Protein AF-0000000084730727 (afdb_homodimer)

Sequence (264 aa):
MTSPPNKSIYRSKFPIARIKKIMQADEEVGKVAQITPVIVSKALELFMESIVNATIQQARAKQAKKVTVLHMKSAIESTDQFDFLVDIINKHISTKNLEKDTGHGTEKIQEEKSSTSNTINHTDASLQKKRYMTSPPNKSIYRSKFPIARIKKIMQADEEVGKVAQITPVIVSKALELFMESIVNATIQQARAKQAKKVTVLHMKSAIESTDQFDFLVDIINKHISTKNLEKDTGHGTEKIQEEKSSTSNTINHTDASLQKKRY

Radius of gyration: 39.94 Å; Cα contacts (8 Å, |Δi|>4): 193; chains: 2; bounding box: 75×194×49 Å

Secondary structure (DSSP, 8-state):
------------SS-HHHHHHHHHHSTT--EE-TTHHHHHHHHHHHHHHHHHHHHHHHHHHTT-SEE-HHHHHHHHHH-GGGGGGHHHHHHHHHHHHHHHHT------------------------------/------------SS-HHHHHHHHHHSTT--EE-TTHHHHHHHHHHHHHHHHHHHHHHHHHHTT-SEE-HHHHHHHHHH-GGGGGGHHHHHHHHHHHHHHHHS------------------------------

Structure (mmCIF, N/CA/C/O backbone):
data_AF-0000000084730727-model_v1
#
loop_
_entity.id
_entity.type
_entity.pdbx_description
1 polymer 'Transcription factor CBF/NF-Y/archaeal histone domain-containing protein'
#
loop_
_atom_site.group_PDB
_atom_site.id
_atom_site.type_symbol
_atom_site.label_atom_id
_atom_site.label_alt_id
_atom_site.label_comp_id
_atom_site.label_asym_id
_atom_site.label_entity_id
_atom_site.label_seq_id
_atom_site.pdbx_PDB_ins_code
_atom_site.Cartn_x
_atom_site.Cartn_y
_atom_site.Cartn_z
_atom_site.occupancy
_atom_site.B_iso_or_equiv
_atom_site.auth_seq_id
_atom_site.auth_comp_id
_atom_site.auth_asym_id
_atom_site.auth_atom_id
_atom_site.pdbx_PDB_model_num
ATOM 1 N N . MET A 1 1 ? -28.547 26.438 -14.172 1 34.94 1 MET A N 1
ATOM 2 C CA . MET A 1 1 ? -27.766 26.125 -12.977 1 34.94 1 MET A CA 1
ATOM 3 C C . MET A 1 1 ? -26.75 25.031 -13.258 1 34.94 1 MET A C 1
ATOM 5 O O . MET A 1 1 ? -27.094 23.859 -13.406 1 34.94 1 MET A O 1
ATOM 9 N N . THR A 1 2 ? -25.781 25.281 -14.039 1 37.59 2 THR A N 1
ATOM 10 C CA . THR A 1 2 ? -24.766 24.359 -14.539 1 37.59 2 THR A CA 1
ATOM 11 C C . THR A 1 2 ? -23.984 23.734 -13.383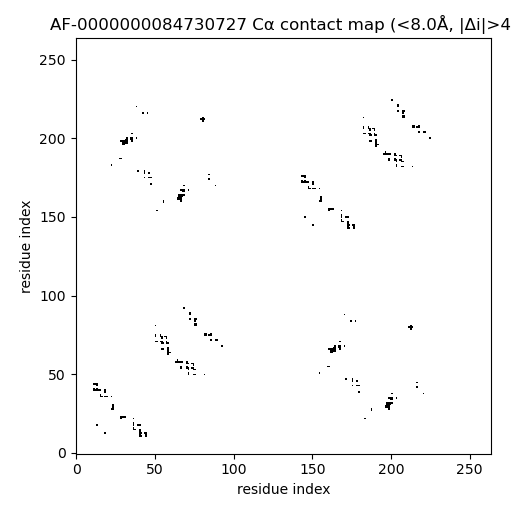 1 37.59 2 THR A C 1
ATOM 13 O O . THR A 1 2 ? -23.531 24.453 -12.484 1 37.59 2 THR A O 1
ATOM 16 N N . SER A 1 3 ? -24.406 22.547 -12.938 1 42.81 3 SER A N 1
ATOM 17 C CA . SER A 1 3 ? -23.797 21.781 -11.852 1 42.81 3 SER A CA 1
ATOM 18 C C . SER A 1 3 ? -22.281 21.812 -11.922 1 42.81 3 SER A C 1
ATOM 20 O O . SER A 1 3 ? -21.703 21.75 -13.008 1 42.81 3 SER A O 1
ATOM 22 N N . PRO A 1 4 ? -21.625 22.578 -11.062 1 40.16 4 PRO A N 1
ATOM 23 C CA . PRO A 1 4 ? -20.172 22.625 -11.078 1 40.16 4 PRO A CA 1
ATOM 24 C C . PRO A 1 4 ? -19.531 21.297 -11.477 1 40.16 4 PRO A C 1
ATOM 26 O O . PRO A 1 4 ? -20.125 20.234 -11.25 1 40.16 4 PRO A O 1
ATOM 29 N N . PRO A 1 5 ? -18.797 21.266 -12.523 1 39.28 5 PRO A N 1
ATOM 30 C CA . PRO A 1 5 ? -18.156 20.016 -12.93 1 39.28 5 PRO A CA 1
ATOM 31 C C . PRO A 1 5 ? -17.656 19.188 -11.734 1 39.28 5 PRO A C 1
ATOM 33 O O . PRO A 1 5 ? -17.234 19.766 -10.719 1 39.28 5 PRO A O 1
ATOM 36 N N . ASN A 1 6 ? -18.344 18.188 -11.289 1 37.88 6 ASN A N 1
ATOM 37 C CA . ASN A 1 6 ? -17.969 17.219 -10.266 1 37.88 6 ASN A CA 1
ATOM 38 C C . ASN A 1 6 ? -16.453 16.969 -10.273 1 37.88 6 ASN A C 1
ATOM 40 O O . ASN A 1 6 ? -15.891 16.609 -11.305 1 37.88 6 ASN A O 1
ATOM 44 N N . LYS A 1 7 ? -15.617 17.812 -9.75 1 38.47 7 LYS A N 1
ATOM 45 C CA . LYS A 1 7 ? -14.195 17.562 -9.562 1 38.47 7 LYS A CA 1
ATOM 46 C C . LYS A 1 7 ? -13.891 16.078 -9.617 1 38.47 7 LYS A C 1
ATOM 48 O O . LYS A 1 7 ? -14.586 15.266 -9 1 38.47 7 LYS A O 1
ATOM 53 N N . SER A 1 8 ? -13.562 15.508 -10.727 1 39.22 8 SER A N 1
ATOM 54 C CA . SER A 1 8 ? -13.195 14.117 -10.992 1 39.22 8 SER A CA 1
ATOM 55 C C . SER A 1 8 ? -12.547 13.477 -9.773 1 39.22 8 SER A C 1
ATOM 57 O O . SER A 1 8 ? -11.391 13.781 -9.453 1 39.22 8 SER A O 1
ATOM 59 N N . ILE A 1 9 ? -13.242 13.516 -8.672 1 42.53 9 ILE A N 1
ATOM 60 C CA . ILE A 1 9 ? -12.812 12.844 -7.453 1 42.53 9 ILE A CA 1
ATOM 61 C C . ILE A 1 9 ? -12.07 11.555 -7.809 1 42.53 9 ILE A C 1
ATOM 63 O O . ILE A 1 9 ? -12.633 10.656 -8.445 1 42.53 9 ILE A O 1
ATOM 67 N N . TYR A 1 10 ? -10.883 11.633 -8.273 1 46.72 10 TYR A N 1
ATOM 68 C CA . TYR A 1 10 ? -10.047 10.43 -8.297 1 46.72 10 TYR A CA 1
ATOM 69 C C . TYR A 1 10 ? -10.523 9.414 -7.266 1 46.72 10 TYR A C 1
ATOM 71 O O . TYR A 1 10 ? -10.477 9.68 -6.062 1 46.72 10 TYR A O 1
ATOM 79 N N . ARG A 1 11 ? -11.586 8.727 -7.605 1 63.34 11 ARG A N 1
ATOM 80 C CA . ARG A 1 11 ? -12.125 7.711 -6.707 1 63.34 11 ARG A CA 1
ATOM 81 C C . ARG A 1 11 ? -11.023 6.766 -6.23 1 63.34 11 ARG A C 1
ATOM 83 O O . ARG A 1 11 ? -10.477 5.992 -7.02 1 63.34 11 ARG A O 1
ATOM 90 N N . SER A 1 12 ? -10.492 7.082 -5.176 1 74.88 12 SER A N 1
ATOM 91 C CA . SER A 1 12 ? -9.516 6.199 -4.543 1 74.88 12 SER A CA 1
ATOM 92 C C . SER A 1 12 ? -10.031 4.77 -4.457 1 74.88 12 SER A C 1
ATOM 94 O O . SER A 1 12 ? -11.219 4.547 -4.203 1 74.88 12 SER A O 1
ATOM 96 N N . LYS A 1 13 ? -9.211 3.908 -4.852 1 87.12 13 LYS A N 1
ATOM 97 C CA . LYS A 1 13 ? -9.539 2.486 -4.766 1 87.12 13 LYS A CA 1
ATOM 98 C C . LYS A 1 13 ? -9.68 2.041 -3.312 1 87.12 13 LYS A C 1
ATOM 100 O O . LYS A 1 13 ? -10.266 0.997 -3.031 1 87.12 13 LYS A O 1
ATOM 105 N N . PHE A 1 14 ? -9.125 2.936 -2.434 1 94.06 14 PHE A N 1
ATOM 106 C CA . PHE A 1 14 ? -9.195 2.592 -1.018 1 94.06 14 PHE A CA 1
ATOM 107 C C . PHE A 1 14 ? -10 3.633 -0.249 1 94.06 14 PHE A C 1
ATOM 109 O O . PHE A 1 14 ? -9.742 4.832 -0.354 1 94.06 14 PHE A O 1
ATOM 116 N N . PRO A 1 15 ? -10.992 3.174 0.534 1 94.06 15 PRO A N 1
ATOM 117 C CA . PRO A 1 15 ? -11.875 4.109 1.242 1 94.06 15 PRO A CA 1
ATOM 118 C C . PRO A 1 15 ? -11.125 4.953 2.273 1 94.06 15 PRO A C 1
ATOM 120 O O . PRO A 1 15 ? -10.461 4.406 3.156 1 94.06 15 PRO A O 1
ATOM 123 N N . ILE A 1 16 ? -11.422 6.125 2.252 1 95.69 16 ILE A N 1
ATOM 124 C CA . ILE A 1 16 ? -10.703 7.094 3.074 1 95.69 16 ILE A CA 1
ATOM 125 C C . ILE A 1 16 ? -11.125 6.941 4.535 1 95.69 16 ILE A C 1
ATOM 127 O O . ILE A 1 16 ? -10.289 7.004 5.438 1 95.69 16 ILE A O 1
ATOM 131 N N . ALA A 1 17 ? -12.406 6.715 4.688 1 95.75 17 ALA A N 1
ATOM 132 C CA . ALA A 1 17 ? -12.938 6.578 6.043 1 95.75 17 ALA A CA 1
ATOM 133 C C . ALA A 1 17 ? -12.289 5.406 6.77 1 95.75 17 ALA A C 1
ATOM 135 O O . ALA A 1 17 ? -11.992 5.496 7.965 1 95.75 17 ALA A O 1
ATOM 136 N N . ARG A 1 18 ? -12.039 4.332 6.078 1 95.25 18 ARG A N 1
ATOM 137 C CA . ARG A 1 18 ? -11.406 3.154 6.656 1 95.25 18 ARG A CA 1
ATOM 138 C C . ARG A 1 18 ? -9.938 3.414 6.957 1 95.25 18 ARG A C 1
ATOM 140 O O . ARG A 1 18 ? -9.43 3.023 8.016 1 95.25 18 ARG A O 1
ATOM 147 N N . ILE A 1 19 ? -9.32 4.055 6.074 1 96.5 19 ILE A N 1
ATOM 148 C CA . ILE A 1 19 ? -7.918 4.398 6.258 1 96.5 19 ILE A CA 1
ATOM 149 C C . ILE A 1 19 ? -7.762 5.281 7.492 1 96.5 19 ILE A C 1
ATOM 151 O O . ILE A 1 19 ? -6.883 5.043 8.328 1 96.5 19 ILE A O 1
ATOM 155 N N . LYS A 1 20 ? -8.602 6.227 7.621 1 95.75 20 LYS A N 1
ATOM 156 C CA . LYS A 1 20 ? -8.578 7.113 8.781 1 95.75 20 LYS A CA 1
ATOM 157 C C . LYS A 1 20 ? -8.758 6.324 10.078 1 95.75 20 LYS A C 1
ATOM 159 O O . LYS A 1 20 ? -8.031 6.539 11.047 1 95.75 20 LYS A O 1
ATOM 164 N N . LYS A 1 21 ? -9.664 5.449 10.078 1 95.25 21 LYS A N 1
ATOM 165 C CA . LYS A 1 21 ? -9.922 4.621 11.25 1 95.25 21 LYS A CA 1
ATOM 166 C C . LYS A 1 21 ? -8.703 3.775 11.609 1 95.25 21 LYS A C 1
ATOM 168 O O . LYS A 1 21 ? -8.352 3.656 12.781 1 95.25 21 LYS A O 1
ATOM 173 N N . ILE A 1 22 ? -8.148 3.186 10.586 1 95.12 22 ILE A N 1
ATOM 174 C CA . ILE A 1 22 ? -6.977 2.348 10.789 1 95.12 22 ILE A CA 1
ATOM 175 C C . ILE A 1 22 ? -5.84 3.182 11.375 1 95.12 22 ILE A C 1
ATOM 177 O O . ILE A 1 22 ? -5.152 2.742 12.297 1 95.12 22 ILE A O 1
ATOM 181 N N . MET A 1 23 ? -5.656 4.445 10.898 1 96.06 23 MET A N 1
ATOM 182 C CA . MET A 1 23 ? -4.617 5.34 11.398 1 96.06 23 MET A CA 1
ATOM 183 C C . MET A 1 23 ? -4.891 5.734 12.844 1 96.06 23 MET A C 1
ATOM 185 O O . MET A 1 23 ? -3.988 5.711 13.68 1 96.06 23 MET A O 1
ATOM 189 N N . GLN A 1 24 ? -6.102 5.977 13.109 1 94.12 24 GLN A N 1
ATOM 190 C CA . GLN A 1 24 ? -6.48 6.461 14.43 1 94.12 24 GLN A CA 1
ATOM 191 C C . GLN A 1 24 ? -6.441 5.34 15.461 1 94.12 24 GLN A C 1
ATOM 193 O O . GLN A 1 24 ? -6.383 5.598 16.672 1 94.12 24 GLN A O 1
ATOM 198 N N . ALA A 1 25 ? -6.531 4.145 14.938 1 93.56 25 ALA A N 1
ATOM 199 C CA . ALA A 1 25 ? -6.445 2.99 15.836 1 93.56 25 ALA A CA 1
ATOM 200 C C . ALA A 1 25 ? -5.012 2.766 16.312 1 93.56 25 ALA A C 1
ATOM 202 O O . ALA A 1 25 ? -4.777 2.031 17.266 1 93.56 25 ALA A O 1
ATOM 203 N N . ASP A 1 26 ? -4.145 3.291 15.617 1 91.62 26 ASP A N 1
ATOM 204 C CA . ASP A 1 26 ? -2.74 3.193 16 1 91.62 26 ASP A CA 1
ATOM 205 C C . ASP A 1 26 ? -2.43 4.094 17.188 1 91.62 26 ASP A C 1
ATOM 207 O O . ASP A 1 26 ? -2.572 5.316 17.109 1 91.62 26 ASP A O 1
ATOM 211 N N . GLU A 1 27 ? -1.967 3.539 18.234 1 93 27 GLU A N 1
ATOM 212 C CA . GLU A 1 27 ? -1.763 4.25 19.5 1 93 27 GLU A CA 1
ATOM 213 C C . GLU A 1 27 ? -0.684 5.32 19.359 1 93 27 GLU A C 1
ATOM 215 O O . GLU A 1 27 ? -0.631 6.266 20.141 1 93 27 GLU A O 1
ATOM 220 N N . GLU A 1 28 ? 0.117 5.16 18.406 1 94.25 28 GLU A N 1
ATOM 221 C CA . GLU A 1 28 ? 1.218 6.102 18.234 1 94.25 28 GLU A CA 1
ATOM 222 C C . GLU A 1 28 ? 0.782 7.316 17.422 1 94.25 28 GLU A C 1
ATOM 224 O O . GLU A 1 28 ? 1.492 8.32 17.359 1 94.25 28 GLU A O 1
ATOM 229 N N . VAL A 1 29 ? -0.445 7.098 16.891 1 93.38 29 VAL A N 1
ATOM 230 C CA . VAL A 1 29 ? -0.946 8.195 16.078 1 93.38 29 VAL A CA 1
ATOM 231 C C . VAL A 1 29 ? -1.783 9.141 16.938 1 93.38 29 VAL A C 1
ATOM 233 O O . VAL A 1 29 ? -2.691 8.695 17.656 1 93.38 29 VAL A O 1
ATOM 236 N N . GLY A 1 30 ? -1.41 10.328 17.203 1 92.56 30 GLY A N 1
ATOM 237 C CA . GLY A 1 30 ? -2.248 11.336 17.844 1 92.56 30 GLY A CA 1
ATOM 238 C C . GLY A 1 30 ? -3.342 11.859 16.922 1 92.56 30 GLY A C 1
ATOM 239 O O . GLY A 1 30 ? -4.082 11.078 16.328 1 92.56 30 GLY A O 1
ATOM 240 N N . LYS A 1 31 ? -3.564 13.141 16.859 1 96.69 31 LYS A N 1
ATOM 241 C CA . LYS A 1 31 ? -4.504 13.766 15.938 1 96.69 31 LYS A CA 1
ATOM 242 C C . LYS A 1 31 ? -4.02 13.656 14.492 1 96.69 31 LYS A C 1
ATOM 244 O O . LYS A 1 31 ? -2.814 13.625 14.242 1 96.69 31 LYS A O 1
ATOM 249 N N . VAL A 1 32 ? -4.996 13.562 13.641 1 97.5 32 VAL A N 1
ATOM 250 C CA . VAL A 1 32 ? -4.668 13.43 12.219 1 97.5 32 VAL A CA 1
ATOM 251 C C . VAL A 1 32 ? -5.414 14.492 11.414 1 97.5 32 VAL A C 1
ATOM 253 O O . VAL A 1 32 ? -6.629 14.648 11.562 1 97.5 32 VAL A O 1
ATOM 256 N N . ALA A 1 33 ? -4.617 15.148 10.594 1 97 33 ALA A N 1
ATOM 257 C CA . ALA A 1 33 ? -5.234 16.125 9.695 1 97 33 ALA A CA 1
ATOM 258 C C . ALA A 1 33 ? -6.145 15.43 8.68 1 97 33 ALA A C 1
ATOM 260 O O . ALA A 1 33 ? -5.895 14.289 8.297 1 97 33 ALA A O 1
ATOM 261 N N . GLN A 1 34 ? -7.176 16.172 8.234 1 94 34 GLN A N 1
ATOM 262 C CA . GLN A 1 34 ? -8.25 15.633 7.406 1 94 34 GLN A CA 1
ATOM 263 C C . GLN A 1 34 ? -7.715 15.07 6.094 1 94 34 GLN A C 1
ATOM 265 O O . GLN A 1 34 ? -8.203 14.055 5.602 1 94 34 GLN A O 1
ATOM 270 N N . ILE A 1 35 ? -6.707 15.68 5.484 1 93.75 35 ILE A N 1
ATOM 271 C CA . ILE A 1 35 ? -6.23 15.344 4.148 1 93.75 35 ILE A CA 1
ATOM 272 C C . ILE A 1 35 ? -5.273 14.156 4.223 1 93.75 35 ILE A C 1
ATOM 274 O O . ILE A 1 35 ? -5.051 13.469 3.225 1 93.75 35 ILE A O 1
ATOM 278 N N . THR A 1 36 ? -4.719 13.953 5.328 1 96.69 36 THR A N 1
ATOM 279 C CA . THR A 1 36 ? -3.65 12.969 5.484 1 96.69 36 THR A CA 1
ATOM 280 C C . THR A 1 36 ? -4.129 11.578 5.07 1 96.69 36 THR A C 1
ATOM 282 O O . THR A 1 36 ? -3.486 10.914 4.258 1 96.69 36 THR A O 1
ATOM 285 N N . PRO A 1 37 ? -5.301 11.164 5.48 1 96.75 37 PRO A N 1
ATOM 286 C CA . PRO A 1 37 ? -5.773 9.852 5.023 1 96.75 37 PRO A CA 1
ATOM 287 C C . PRO A 1 37 ? -5.996 9.805 3.512 1 96.75 37 PRO A C 1
ATOM 289 O O . PRO A 1 37 ? -5.867 8.742 2.9 1 96.75 37 PRO A O 1
ATOM 292 N N . VAL A 1 38 ? -6.273 10.875 2.914 1 95.62 38 VAL A N 1
ATOM 293 C CA . VAL A 1 38 ? -6.465 10.945 1.47 1 95.62 38 VAL A CA 1
ATOM 294 C C . VAL A 1 38 ? -5.156 10.609 0.757 1 95.62 38 VAL A C 1
ATOM 296 O O . VAL A 1 38 ? -5.148 9.844 -0.206 1 95.62 38 VAL A O 1
ATOM 299 N N . ILE A 1 39 ? -4.113 11.102 1.29 1 96.56 39 ILE A N 1
ATOM 300 C CA . ILE A 1 39 ? -2.807 10.875 0.687 1 96.56 39 ILE A CA 1
ATOM 301 C C . ILE A 1 39 ? -2.391 9.422 0.892 1 96.56 39 ILE A C 1
ATOM 303 O O . ILE A 1 39 ? -1.822 8.797 -0.008 1 96.56 39 ILE A O 1
ATOM 307 N N . VAL A 1 40 ? -2.699 8.961 2.059 1 97.81 40 VAL A N 1
ATOM 308 C CA . VAL A 1 40 ? -2.393 7.562 2.328 1 97.81 40 VAL A CA 1
ATOM 309 C C . VAL A 1 40 ? -3.146 6.668 1.343 1 97.81 40 VAL A C 1
ATOM 311 O O . VAL A 1 40 ? -2.592 5.691 0.832 1 97.81 40 VAL A O 1
ATOM 314 N N . SER A 1 41 ? -4.363 6.977 1.096 1 97.12 41 SER A N 1
ATOM 315 C CA . SER A 1 41 ? -5.164 6.223 0.139 1 97.12 41 SER A CA 1
ATOM 316 C C . SER A 1 41 ? -4.512 6.203 -1.239 1 97.12 41 SER A C 1
ATOM 318 O O . SER A 1 41 ? -4.379 5.145 -1.856 1 97.12 41 SER A O 1
ATOM 320 N N . LYS A 1 42 ? -4.066 7.32 -1.683 1 96.44 42 LYS A N 1
ATOM 321 C CA . LYS A 1 42 ? -3.402 7.422 -2.979 1 96.44 42 LYS A CA 1
ATOM 322 C C . LYS A 1 42 ? -2.072 6.676 -2.977 1 96.44 42 LYS A C 1
ATOM 324 O O . LYS A 1 42 ? -1.714 6.031 -3.965 1 96.44 42 LYS A O 1
ATOM 329 N N . ALA A 1 43 ? -1.359 6.773 -1.9 1 98.19 43 ALA A N 1
ATOM 330 C CA . ALA A 1 43 ? -0.098 6.047 -1.76 1 98.19 43 ALA A CA 1
ATOM 331 C C . ALA A 1 43 ? -0.317 4.543 -1.861 1 98.19 43 ALA A C 1
ATOM 333 O O . ALA A 1 43 ? 0.448 3.84 -2.527 1 98.19 43 ALA A O 1
ATOM 334 N N . LEU A 1 44 ? -1.389 4.086 -1.212 1 97.88 44 LEU A N 1
ATOM 335 C CA . LEU A 1 44 ? -1.733 2.67 -1.268 1 97.88 44 LEU A CA 1
ATOM 336 C C . LEU A 1 44 ? -2.053 2.244 -2.697 1 97.88 44 LEU A C 1
ATOM 338 O O . LEU A 1 44 ? -1.653 1.16 -3.131 1 97.88 44 LEU A O 1
ATOM 342 N N . GLU A 1 45 ? -2.688 3.049 -3.4 1 96.75 45 GLU A N 1
ATOM 343 C CA . GLU A 1 45 ? -3.016 2.756 -4.793 1 96.75 45 GLU A CA 1
ATOM 344 C C . GLU A 1 45 ? -1.754 2.627 -5.641 1 96.75 45 GLU A C 1
ATOM 346 O O . GLU A 1 45 ? -1.606 1.666 -6.398 1 96.75 45 GLU A O 1
ATOM 351 N N . LEU A 1 46 ? -0.929 3.549 -5.5 1 97.25 46 LEU A N 1
ATOM 352 C CA . LEU A 1 46 ? 0.3 3.539 -6.285 1 97.25 46 LEU A CA 1
ATOM 353 C C . LEU A 1 46 ? 1.182 2.355 -5.902 1 97.25 46 LEU A C 1
ATOM 355 O O . LEU A 1 46 ? 1.796 1.729 -6.77 1 97.25 46 LEU A O 1
ATOM 359 N N . PHE A 1 47 ? 1.225 2.111 -4.602 1 98.25 47 PHE A N 1
ATOM 360 C CA . PHE A 1 47 ? 2 0.963 -4.148 1 98.25 47 PHE A CA 1
ATOM 361 C C . PHE A 1 47 ? 1.444 -0.33 -4.734 1 98.25 47 PHE A C 1
ATOM 363 O O . PHE A 1 47 ? 2.199 -1.165 -5.234 1 98.25 47 PHE A O 1
ATOM 370 N N . MET A 1 48 ? 0.171 -0.494 -4.66 1 97.88 48 MET A N 1
ATOM 371 C CA . MET A 1 48 ? -0.47 -1.683 -5.215 1 97.88 48 MET A CA 1
ATOM 372 C C . MET A 1 48 ? -0.174 -1.816 -6.703 1 97.88 48 MET A C 1
ATOM 374 O O . MET A 1 48 ? 0.169 -2.9 -7.176 1 97.88 48 MET A O 1
ATOM 378 N N . GLU A 1 49 ? -0.335 -0.754 -7.43 1 96.75 49 GLU A N 1
ATOM 379 C CA . GLU A 1 49 ? -0.01 -0.762 -8.852 1 96.75 49 GLU A CA 1
ATOM 380 C C . GLU A 1 49 ? 1.436 -1.194 -9.086 1 96.75 49 GLU A C 1
ATOM 382 O O . GLU A 1 49 ? 1.712 -1.996 -9.977 1 96.75 49 GLU A O 1
ATOM 387 N N . SER A 1 50 ? 2.322 -0.648 -8.273 1 97.94 50 SER A N 1
ATOM 388 C CA . SER A 1 50 ? 3.742 -0.938 -8.438 1 97.94 50 SER A CA 1
ATOM 389 C C . SER A 1 50 ? 4.031 -2.42 -8.227 1 97.94 50 SER A C 1
ATOM 391 O O . SER A 1 50 ? 4.703 -3.051 -9.039 1 97.94 50 SER A O 1
ATOM 393 N N . ILE A 1 51 ? 3.504 -2.975 -7.156 1 98.38 51 ILE A N 1
ATOM 394 C CA . ILE A 1 51 ? 3.812 -4.363 -6.84 1 98.38 51 ILE A CA 1
ATOM 395 C C . ILE A 1 51 ? 3.121 -5.289 -7.84 1 98.38 51 ILE A C 1
ATOM 397 O O . ILE A 1 51 ? 3.691 -6.297 -8.266 1 98.38 51 ILE A O 1
ATOM 401 N N . VAL A 1 52 ? 1.93 -4.988 -8.266 1 98.19 52 VAL A N 1
ATOM 402 C CA . VAL A 1 52 ? 1.201 -5.797 -9.234 1 98.19 52 VAL A CA 1
ATOM 403 C C . VAL A 1 52 ? 1.918 -5.758 -10.586 1 98.19 52 VAL A C 1
ATOM 405 O O . VAL A 1 52 ? 2.111 -6.797 -11.227 1 98.19 52 VAL A O 1
ATOM 408 N N . ASN A 1 53 ? 2.348 -4.57 -10.977 1 97.88 53 ASN A N 1
ATOM 409 C CA . ASN A 1 53 ? 3.049 -4.449 -12.25 1 97.88 53 ASN A CA 1
ATOM 410 C C . ASN A 1 53 ? 4.359 -5.227 -12.25 1 97.88 53 ASN A C 1
ATOM 412 O O . ASN A 1 53 ? 4.688 -5.906 -13.219 1 97.88 53 ASN A O 1
ATOM 416 N N . ALA A 1 54 ? 5.098 -5.098 -11.156 1 98.56 54 ALA A N 1
ATOM 417 C CA . ALA A 1 54 ? 6.336 -5.863 -11.039 1 98.56 54 ALA A CA 1
ATOM 418 C C . ALA A 1 54 ? 6.062 -7.363 -11.102 1 98.56 54 ALA A C 1
ATOM 420 O O . ALA A 1 54 ? 6.824 -8.117 -11.711 1 98.56 54 ALA A O 1
ATOM 421 N N . THR A 1 55 ? 4.973 -7.805 -10.5 1 98.69 55 THR A N 1
ATOM 422 C CA . THR A 1 55 ? 4.594 -9.211 -10.477 1 98.69 55 THR A CA 1
ATOM 423 C C . THR A 1 55 ? 4.207 -9.695 -11.875 1 98.69 55 THR A C 1
ATOM 425 O O . THR A 1 55 ? 4.625 -10.773 -12.297 1 98.69 55 THR A O 1
ATOM 428 N N . ILE A 1 56 ? 3.496 -8.836 -12.57 1 98.25 56 ILE A N 1
ATOM 429 C CA . ILE A 1 56 ? 3.057 -9.148 -13.93 1 98.25 56 ILE A CA 1
ATOM 430 C C . ILE A 1 56 ? 4.27 -9.289 -14.844 1 98.25 56 ILE A C 1
ATOM 432 O O . ILE A 1 56 ? 4.309 -10.172 -15.703 1 98.25 56 ILE A O 1
ATOM 436 N N . GLN A 1 57 ? 5.211 -8.414 -14.648 1 98.56 57 GLN A N 1
ATOM 437 C CA . GLN A 1 57 ? 6.426 -8.477 -15.453 1 98.56 57 GLN A CA 1
ATOM 438 C C . GLN A 1 57 ? 7.148 -9.805 -15.258 1 98.56 57 GLN A C 1
ATOM 440 O O . GLN A 1 57 ? 7.664 -10.383 -16.219 1 98.56 57 GLN A O 1
ATOM 445 N N . GLN A 1 58 ? 7.168 -10.305 -13.977 1 98.69 58 GLN A N 1
ATOM 446 C CA . GLN A 1 58 ? 7.781 -11.602 -13.695 1 98.69 58 GLN A CA 1
ATOM 447 C C . GLN A 1 58 ? 7.004 -12.734 -14.367 1 98.69 58 GLN A C 1
ATOM 449 O O . GLN A 1 58 ? 7.598 -13.664 -14.906 1 98.69 58 GLN A O 1
ATOM 454 N N . ALA A 1 59 ? 5.676 -12.656 -14.344 1 98.44 59 ALA A N 1
ATOM 455 C CA . ALA A 1 59 ? 4.832 -13.664 -14.992 1 98.44 59 ALA A CA 1
ATOM 456 C C . ALA A 1 59 ? 5.059 -13.68 -16.5 1 98.44 59 ALA A C 1
ATOM 458 O O . ALA A 1 59 ? 5.195 -14.742 -17.109 1 98.44 59 ALA A O 1
ATOM 459 N N . ARG A 1 60 ? 5.113 -12.5 -17.062 1 97.94 60 ARG A N 1
ATOM 460 C CA . ARG A 1 60 ? 5.332 -12.359 -18.5 1 97.94 60 ARG A CA 1
ATOM 461 C C . ARG A 1 60 ? 6.688 -12.922 -18.906 1 97.94 60 ARG A C 1
ATOM 463 O O . ARG A 1 60 ? 6.805 -13.602 -19.922 1 97.94 60 ARG A O 1
ATOM 470 N N . ALA A 1 61 ? 7.719 -12.602 -18.125 1 98.19 61 ALA A N 1
ATOM 471 C CA . ALA A 1 61 ? 9.07 -13.094 -18.406 1 98.19 61 ALA A CA 1
ATOM 472 C C . ALA A 1 61 ? 9.102 -14.617 -18.438 1 98.19 61 ALA A C 1
ATOM 474 O O . ALA A 1 61 ? 9.898 -15.211 -19.172 1 98.19 61 ALA A O 1
ATOM 475 N N . LYS A 1 62 ? 8.211 -15.242 -17.672 1 97.75 62 LYS A N 1
ATOM 476 C CA . LYS A 1 62 ? 8.141 -16.703 -17.594 1 97.75 62 LYS A CA 1
ATOM 477 C C . LYS A 1 62 ? 7.074 -17.25 -18.547 1 97.75 62 LYS A C 1
ATOM 479 O O . LYS A 1 62 ? 6.777 -18.453 -18.516 1 97.75 62 LYS A O 1
ATOM 484 N N . GLN A 1 63 ? 6.449 -16.344 -19.312 1 97.5 63 GLN A N 1
ATOM 485 C CA . GLN A 1 63 ? 5.383 -16.688 -20.234 1 97.5 63 GLN A CA 1
ATOM 486 C C . GLN A 1 63 ? 4.25 -17.422 -19.531 1 97.5 63 GLN A C 1
ATOM 488 O O . GLN A 1 63 ? 3.727 -18.406 -20.062 1 97.5 63 GLN A O 1
ATOM 493 N N . ALA A 1 64 ? 4.027 -17 -18.375 1 97.56 64 ALA A N 1
ATOM 494 C CA . ALA A 1 64 ? 2.973 -17.641 -17.594 1 97.56 64 ALA A CA 1
ATOM 495 C C . ALA A 1 64 ? 1.602 -17.078 -17.953 1 97.56 64 ALA A C 1
ATOM 497 O O . ALA A 1 64 ? 1.468 -15.883 -18.234 1 97.56 64 ALA A O 1
ATOM 498 N N . LYS A 1 65 ? 0.607 -17.891 -17.891 1 95.88 65 LYS A N 1
ATOM 499 C CA . LYS A 1 65 ? -0.767 -17.484 -18.156 1 95.88 65 LYS A CA 1
ATOM 500 C C . LYS A 1 65 ? -1.466 -17.047 -16.875 1 95.88 65 LYS A C 1
ATOM 502 O O . LYS A 1 65 ? -2.48 -16.344 -16.906 1 95.88 65 LYS A O 1
ATOM 507 N N . LYS A 1 66 ? -0.872 -17.453 -15.773 1 97.75 66 LYS A N 1
ATOM 508 C CA . LYS A 1 66 ? -1.446 -17.188 -14.453 1 97.75 66 LYS A CA 1
ATOM 509 C C . LYS A 1 66 ? -0.43 -16.516 -13.539 1 97.75 66 LYS A C 1
ATOM 511 O O . LYS A 1 66 ? 0.699 -16.984 -13.398 1 97.75 66 LYS A O 1
ATOM 516 N N . VAL A 1 67 ? -0.795 -15.43 -12.961 1 97.88 67 VAL A N 1
ATOM 517 C CA . VAL A 1 67 ? 0.032 -14.742 -11.977 1 97.88 67 VAL A CA 1
ATOM 518 C C . VAL A 1 67 ? -0.021 -15.477 -10.641 1 97.88 67 VAL A C 1
ATOM 520 O O . VAL A 1 67 ? -1.104 -15.75 -10.117 1 97.88 67 VAL A O 1
ATOM 523 N N . THR A 1 68 ? 1.11 -15.805 -10.07 1 97.38 68 THR A N 1
ATOM 524 C CA . THR A 1 68 ? 1.189 -16.578 -8.844 1 97.38 68 THR A CA 1
ATOM 525 C C . THR A 1 68 ? 2.057 -15.875 -7.805 1 97.38 68 THR A C 1
ATOM 527 O O . THR A 1 68 ? 2.684 -14.852 -8.109 1 97.38 68 THR A O 1
ATOM 530 N N . VAL A 1 69 ? 2.059 -16.5 -6.633 1 96.94 69 VAL A N 1
ATOM 531 C CA . VAL A 1 69 ? 2.848 -15.969 -5.527 1 96.94 69 VAL A CA 1
ATOM 532 C C . VAL A 1 69 ? 4.336 -16.078 -5.859 1 96.94 69 VAL A C 1
ATOM 534 O O . VAL A 1 69 ? 5.129 -15.234 -5.43 1 96.94 69 VAL A O 1
ATOM 537 N N . LEU A 1 70 ? 4.688 -17.047 -6.684 1 97.94 70 LEU A N 1
ATOM 538 C CA . LEU A 1 70 ? 6.09 -17.203 -7.051 1 97.94 70 LEU A CA 1
ATOM 539 C C . LEU A 1 70 ? 6.555 -16.031 -7.914 1 97.94 70 LEU A C 1
ATOM 541 O O . LEU A 1 70 ? 7.695 -15.586 -7.785 1 97.94 70 LEU A O 1
ATOM 545 N N . HIS A 1 71 ? 5.707 -15.594 -8.781 1 98.5 71 HIS A N 1
ATOM 546 C CA . HIS A 1 71 ? 6.008 -14.391 -9.547 1 98.5 71 HIS A CA 1
ATOM 547 C C . HIS A 1 71 ? 6.195 -13.188 -8.625 1 98.5 71 HIS A C 1
ATOM 549 O O . HIS A 1 71 ? 7.117 -12.391 -8.812 1 98.5 71 HIS A O 1
ATOM 555 N N . MET A 1 72 ? 5.344 -13.094 -7.641 1 98.56 72 MET A N 1
ATOM 556 C CA . MET A 1 72 ? 5.43 -11.992 -6.684 1 98.56 72 MET A CA 1
ATOM 557 C C . MET A 1 72 ? 6.719 -12.078 -5.871 1 98.56 72 MET A C 1
ATOM 559 O O . MET A 1 72 ? 7.355 -11.062 -5.605 1 98.56 72 MET A O 1
ATOM 563 N N . LYS A 1 73 ? 7.023 -13.297 -5.48 1 98.44 73 LYS A N 1
ATOM 564 C CA . LYS A 1 73 ? 8.289 -13.484 -4.777 1 98.44 73 LYS A CA 1
ATOM 565 C C . LYS A 1 73 ? 9.461 -12.969 -5.609 1 98.44 73 LYS A C 1
ATOM 567 O O . LYS A 1 73 ? 10.32 -12.25 -5.102 1 98.44 73 LYS A O 1
ATOM 572 N N . SER A 1 74 ? 9.477 -13.359 -6.836 1 98.69 74 SER A N 1
ATOM 573 C CA . SER A 1 74 ? 10.539 -12.906 -7.73 1 98.69 74 SER A CA 1
ATOM 574 C C . SER A 1 74 ? 10.555 -11.391 -7.855 1 98.69 74 SER A C 1
ATOM 576 O O . SER A 1 74 ? 11.617 -10.766 -7.84 1 98.69 74 SER A O 1
ATOM 578 N N . ALA A 1 75 ? 9.398 -10.766 -8 1 98.81 75 ALA A N 1
ATOM 579 C CA . ALA A 1 75 ? 9.273 -9.312 -8.094 1 98.81 75 ALA A CA 1
ATOM 580 C C . ALA A 1 75 ? 9.82 -8.633 -6.844 1 98.81 75 ALA A C 1
ATOM 582 O O . ALA A 1 75 ? 10.586 -7.668 -6.934 1 98.81 75 ALA A O 1
ATOM 583 N N . ILE A 1 76 ? 9.453 -9.141 -5.707 1 98.62 76 ILE A N 1
ATOM 584 C CA . ILE A 1 76 ? 9.859 -8.57 -4.43 1 98.62 76 ILE A CA 1
ATOM 585 C C . ILE A 1 76 ? 11.375 -8.695 -4.27 1 98.62 76 ILE A C 1
ATOM 587 O O . ILE A 1 76 ? 12.039 -7.734 -3.871 1 98.62 76 ILE A O 1
ATOM 591 N N . GLU A 1 77 ? 11.883 -9.789 -4.621 1 98.38 77 GLU A N 1
ATOM 592 C CA . GLU A 1 77 ? 13.305 -10.055 -4.445 1 98.38 77 GLU A CA 1
ATOM 593 C C . GLU A 1 77 ? 14.148 -9.258 -5.434 1 98.38 77 GLU A C 1
ATOM 595 O O . GLU A 1 77 ? 15.32 -8.969 -5.172 1 98.38 77 GLU A O 1
ATOM 600 N N . SER A 1 78 ? 13.555 -8.836 -6.441 1 98.19 78 SER A N 1
ATOM 601 C CA . SER A 1 78 ? 14.336 -8.172 -7.484 1 98.19 78 SER A CA 1
ATOM 602 C C . SER A 1 78 ? 14.141 -6.664 -7.438 1 98.19 78 SER A C 1
ATOM 604 O O . SER A 1 78 ? 14.672 -5.938 -8.281 1 98.19 78 SER A O 1
ATOM 606 N N . THR A 1 79 ? 13.328 -6.117 -6.609 1 97.94 79 THR A N 1
ATOM 607 C CA . THR A 1 79 ? 13.023 -4.695 -6.551 1 97.94 79 THR A CA 1
ATOM 608 C C . THR A 1 79 ? 13.344 -4.125 -5.172 1 97.94 79 THR A C 1
ATOM 610 O O . THR A 1 79 ? 12.695 -4.473 -4.184 1 97.94 79 THR A O 1
ATOM 613 N N . ASP A 1 80 ? 14.18 -3.166 -5.082 1 97.25 80 ASP A N 1
ATOM 614 C CA . ASP A 1 80 ? 14.641 -2.594 -3.822 1 97.25 80 ASP A CA 1
ATOM 615 C C . ASP A 1 80 ? 13.484 -1.992 -3.031 1 97.25 80 ASP A C 1
ATOM 617 O O . ASP A 1 80 ? 13.43 -2.123 -1.807 1 97.25 80 ASP A O 1
ATOM 621 N N . GLN A 1 81 ? 12.617 -1.453 -3.686 1 97.56 81 GLN A N 1
ATOM 622 C CA . GLN A 1 81 ? 11.453 -0.801 -3.094 1 97.56 81 GLN A CA 1
ATOM 623 C C . GLN A 1 81 ? 10.664 -1.773 -2.223 1 97.56 81 GLN A C 1
ATOM 625 O O . GLN A 1 81 ? 10 -1.36 -1.271 1 97.56 81 GLN A O 1
ATOM 630 N N . PHE A 1 82 ? 10.797 -3.025 -2.514 1 98.56 82 PHE A N 1
ATOM 631 C CA . PHE A 1 82 ? 9.938 -4.008 -1.866 1 98.56 82 PHE A CA 1
ATOM 632 C C . PHE A 1 82 ? 10.719 -4.809 -0.828 1 98.56 82 PHE A C 1
ATOM 634 O O . PHE A 1 82 ? 10.219 -5.805 -0.303 1 98.56 82 PHE A O 1
ATOM 641 N N . ASP A 1 83 ? 11.82 -4.379 -0.459 1 97.75 83 ASP A N 1
ATOM 642 C CA . ASP A 1 83 ? 12.703 -5.105 0.448 1 97.75 83 ASP A CA 1
ATOM 643 C C . ASP A 1 83 ? 12.016 -5.387 1.779 1 97.75 83 ASP A C 1
ATOM 645 O O . ASP A 1 83 ? 12.25 -6.426 2.4 1 97.75 83 ASP A O 1
ATOM 649 N N . PHE A 1 84 ? 11.219 -4.578 2.146 1 97.25 84 PHE A N 1
ATOM 650 C CA . PHE A 1 84 ? 10.562 -4.695 3.445 1 97.25 84 PHE A CA 1
ATOM 651 C C . PHE A 1 84 ? 9.555 -5.836 3.443 1 97.25 84 PHE A C 1
ATOM 653 O O . PHE A 1 84 ? 9.055 -6.234 4.5 1 97.25 84 PHE A O 1
ATOM 660 N N . LEU A 1 85 ? 9.352 -6.465 2.268 1 98 85 LEU A N 1
ATOM 661 C CA . LEU A 1 85 ? 8.344 -7.508 2.131 1 98 85 LEU A CA 1
ATOM 662 C C . LEU A 1 85 ? 8.984 -8.891 2.082 1 98 85 LEU A C 1
ATOM 664 O O . LEU A 1 85 ? 8.289 -9.898 2.039 1 98 85 LEU A O 1
ATOM 668 N N . VAL A 1 86 ? 10.266 -9 2.053 1 97.88 86 VAL A N 1
ATOM 669 C CA . VAL A 1 86 ? 10.977 -10.25 1.787 1 97.88 86 VAL A CA 1
ATOM 670 C C . VAL A 1 86 ? 10.609 -11.289 2.846 1 97.88 86 VAL A C 1
ATOM 672 O O . VAL A 1 86 ? 10.367 -12.453 2.523 1 97.88 86 VAL A O 1
ATOM 675 N N . ASP A 1 87 ? 10.461 -10.906 4.062 1 95.44 87 ASP A N 1
ATOM 676 C CA . ASP A 1 87 ? 10.188 -11.859 5.137 1 95.44 87 ASP A CA 1
ATOM 677 C C . ASP A 1 87 ? 8.766 -12.414 5.023 1 95.44 87 ASP A C 1
ATOM 679 O O . ASP A 1 87 ? 8.547 -13.617 5.199 1 95.44 87 ASP A O 1
ATOM 683 N N . ILE A 1 88 ? 7.906 -11.57 4.672 1 92.06 88 ILE A N 1
ATOM 684 C CA . ILE A 1 88 ? 6.512 -12 4.676 1 92.06 88 ILE A CA 1
ATOM 685 C C . ILE A 1 88 ? 6.25 -12.922 3.484 1 92.06 88 ILE A C 1
ATOM 687 O O . ILE A 1 88 ? 5.504 -13.898 3.6 1 92.06 88 ILE A O 1
ATOM 691 N N . ILE A 1 89 ? 6.832 -12.617 2.402 1 95.38 89 ILE A N 1
ATOM 692 C CA . ILE A 1 89 ? 6.602 -13.445 1.225 1 95.38 89 ILE A CA 1
ATOM 693 C C . ILE A 1 89 ? 7.238 -14.82 1.427 1 95.38 89 ILE A C 1
ATOM 695 O O . ILE A 1 89 ? 6.672 -15.844 1.031 1 95.38 89 ILE A O 1
ATOM 699 N N . ASN A 1 90 ? 8.375 -14.883 2.109 1 95.06 90 ASN A N 1
ATOM 700 C CA . ASN A 1 90 ? 9.047 -16.156 2.373 1 95.06 90 ASN A CA 1
ATOM 701 C C . ASN A 1 90 ? 8.281 -17 3.387 1 95.06 90 ASN A C 1
ATOM 703 O O . ASN A 1 90 ? 8.227 -18.219 3.27 1 95.06 90 ASN A O 1
ATOM 707 N N . LYS A 1 91 ? 7.758 -16.344 4.324 1 91.38 91 LYS A N 1
ATOM 708 C CA . LYS A 1 91 ? 6.957 -17.047 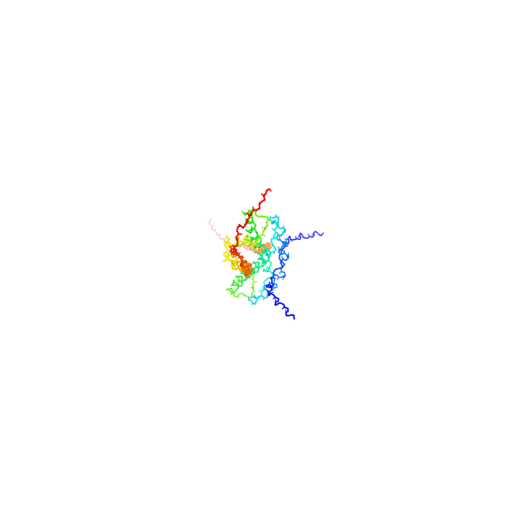5.324 1 91.38 91 LYS A CA 1
ATOM 709 C C . LYS A 1 91 ? 5.746 -17.719 4.684 1 91.38 91 LYS A C 1
ATOM 711 O O . LYS A 1 91 ? 5.371 -18.828 5.066 1 91.38 91 LYS A O 1
ATOM 716 N N . HIS A 1 92 ? 5.199 -17.062 3.744 1 86.75 92 HIS A N 1
ATOM 717 C CA . HIS A 1 92 ? 3.982 -17.562 3.115 1 86.75 92 HIS A CA 1
ATOM 718 C C . HIS A 1 92 ? 4.289 -18.734 2.176 1 86.75 92 HIS A C 1
ATOM 720 O O . HIS A 1 92 ? 3.506 -19.688 2.08 1 86.75 92 HIS A O 1
ATOM 726 N N . ILE A 1 93 ? 5.352 -18.734 1.499 1 86.38 93 ILE A N 1
ATOM 727 C CA . ILE A 1 93 ? 5.715 -19.781 0.551 1 86.38 93 ILE A CA 1
ATOM 728 C C . ILE A 1 93 ? 6.246 -21 1.305 1 86.38 93 ILE A C 1
ATOM 730 O O . ILE A 1 93 ? 5.938 -22.141 0.951 1 86.38 93 ILE A O 1
ATOM 734 N N . SER A 1 94 ? 7.035 -20.828 2.289 1 79.25 94 SER A N 1
ATOM 735 C CA . SER A 1 94 ? 7.613 -21.922 3.061 1 79.25 94 SER A CA 1
ATOM 736 C C . SER A 1 94 ? 6.527 -22.75 3.746 1 79.25 94 SER A C 1
ATOM 738 O O . SER A 1 94 ? 6.648 -23.969 3.859 1 79.25 94 SER A O 1
ATOM 740 N N . THR A 1 95 ? 5.617 -22.172 4.27 1 61.88 95 THR A N 1
ATOM 741 C CA . THR A 1 95 ? 4.578 -22.938 4.961 1 61.88 95 THR A CA 1
ATOM 742 C C . THR A 1 95 ? 3.861 -23.875 3.996 1 61.88 95 THR A C 1
ATOM 744 O O . THR A 1 95 ? 3.461 -24.969 4.375 1 61.88 95 THR A O 1
ATOM 747 N N . LYS A 1 96 ? 3.682 -23.469 2.82 1 57.88 96 LYS A N 1
ATOM 748 C CA . LYS A 1 96 ? 3.045 -24.406 1.9 1 57.88 96 LYS A CA 1
ATOM 749 C C . LYS A 1 96 ? 3.994 -25.547 1.521 1 57.88 96 LYS A C 1
ATOM 751 O O . LYS A 1 96 ? 3.57 -26.688 1.354 1 57.88 96 LYS A O 1
ATOM 756 N N . ASN A 1 97 ? 5.215 -25.203 1.231 1 49.22 97 ASN A N 1
ATOM 757 C CA . ASN A 1 97 ? 6.137 -26.297 0.942 1 49.22 97 ASN A CA 1
ATOM 758 C C . ASN A 1 97 ? 6.301 -27.234 2.145 1 49.22 97 ASN A C 1
ATOM 760 O O . ASN A 1 97 ? 6.684 -28.391 1.991 1 49.22 97 ASN A O 1
ATOM 764 N N . LEU A 1 98 ? 6.18 -26.703 3.32 1 46.81 98 LEU A N 1
ATOM 765 C CA . LEU A 1 98 ? 6.301 -27.578 4.48 1 46.81 98 LEU A CA 1
ATOM 766 C C . LEU A 1 98 ? 5.09 -28.5 4.59 1 46.81 98 LEU A C 1
ATOM 768 O O . LEU A 1 98 ? 5.176 -29.578 5.191 1 46.81 98 LEU A O 1
ATOM 772 N N . GLU A 1 99 ? 4.008 -27.953 4.141 1 45.59 99 GLU A N 1
ATOM 773 C CA . GLU A 1 99 ? 2.91 -28.906 4.281 1 45.59 99 GLU A CA 1
ATOM 774 C C . GLU A 1 99 ? 3.043 -30.062 3.283 1 45.59 99 GLU A C 1
ATOM 776 O O . GLU A 1 99 ? 2.449 -31.125 3.469 1 45.59 99 GLU A O 1
ATOM 781 N N . LYS A 1 100 ? 3.705 -29.719 2.219 1 43.72 100 LYS A N 1
ATOM 782 C CA . LYS A 1 100 ? 3.84 -30.875 1.344 1 43.72 100 LYS A CA 1
ATOM 783 C C . LYS A 1 100 ? 4.855 -31.875 1.9 1 43.72 100 LYS A C 1
ATOM 785 O O . LYS A 1 100 ? 4.91 -33.031 1.463 1 43.72 100 LYS A O 1
ATOM 790 N N . ASP A 1 101 ? 5.852 -31.359 2.605 1 39.88 101 ASP A N 1
ATOM 791 C CA . ASP A 1 101 ? 6.887 -32.312 2.961 1 39.88 101 ASP A CA 1
ATOM 792 C C . ASP A 1 101 ? 6.402 -33.25 4.066 1 39.88 101 ASP A C 1
ATOM 794 O O . ASP A 1 101 ? 7.109 -34.188 4.445 1 39.88 101 ASP A O 1
ATOM 798 N N . THR A 1 102 ? 5.465 -32.594 4.816 1 38.97 102 THR A N 1
ATOM 799 C CA . THR A 1 102 ? 5.273 -33.469 5.957 1 38.97 102 THR A CA 1
ATOM 800 C C . THR A 1 102 ? 4.445 -34.688 5.562 1 38.97 102 THR A C 1
ATOM 802 O O . THR A 1 102 ? 4.047 -35.5 6.418 1 38.97 102 THR A O 1
ATOM 805 N N . GLY A 1 103 ? 3.873 -34.594 4.348 1 32.56 103 GLY A N 1
ATOM 806 C CA . GLY A 1 103 ? 3.221 -35.875 4.082 1 32.56 103 GLY A CA 1
ATOM 807 C C . GLY A 1 103 ? 4.199 -37 3.893 1 32.56 103 GLY A C 1
ATOM 808 O O . GLY A 1 103 ? 4.273 -37.594 2.812 1 32.56 103 GLY A O 1
ATOM 809 N N . HIS A 1 104 ? 5.449 -36.781 4.352 1 34.25 104 HIS A N 1
ATOM 810 C CA . HIS A 1 104 ? 6.27 -38 4.293 1 34.25 104 HIS A CA 1
ATOM 811 C C . HIS A 1 104 ? 5.52 -39.188 4.859 1 34.25 104 HIS A C 1
ATOM 813 O O . HIS A 1 104 ? 5.359 -39.312 6.074 1 34.25 104 HIS A O 1
ATOM 819 N N . GLY A 1 105 ? 4.312 -39.531 4.363 1 27.83 105 GLY A N 1
ATOM 820 C CA . GLY A 1 105 ? 3.842 -40.906 4.617 1 27.83 105 GLY A CA 1
ATOM 821 C C . GLY A 1 105 ? 4.941 -41.938 4.523 1 27.83 105 GLY A C 1
ATOM 822 O O . GLY A 1 105 ? 5.738 -41.906 3.584 1 27.83 105 GLY A O 1
ATOM 823 N N . THR A 1 106 ? 5.559 -42.344 5.645 1 30.41 106 THR A N 1
ATOM 824 C CA . THR A 1 106 ? 6.363 -43.531 5.875 1 30.41 106 THR A CA 1
ATOM 825 C C . THR A 1 106 ? 5.812 -44.719 5.086 1 30.41 106 THR A C 1
ATOM 827 O O . THR A 1 106 ? 4.738 -45.25 5.398 1 30.41 106 THR A O 1
ATOM 830 N N . GLU A 1 107 ? 5.637 -44.625 3.775 1 27.48 107 GLU A N 1
ATOM 831 C CA . GLU A 1 107 ? 5.391 -45.844 3 1 27.48 107 GLU A CA 1
ATOM 832 C C . GLU A 1 107 ? 6.328 -46.969 3.426 1 27.48 107 GLU A C 1
ATOM 834 O O . GLU A 1 107 ? 7.551 -46.812 3.383 1 27.48 107 GLU A O 1
ATOM 839 N N . LYS A 1 108 ? 5.902 -47.688 4.484 1 27.92 108 LYS A N 1
ATOM 840 C CA . LYS A 1 108 ? 6.434 -48.969 4.953 1 27.92 108 LYS A CA 1
ATOM 841 C C . LYS A 1 108 ? 6.797 -49.875 3.779 1 27.92 108 LYS A C 1
ATOM 843 O O . LYS A 1 108 ? 5.938 -50.219 2.965 1 27.92 108 LYS A O 1
ATOM 848 N N . ILE A 1 109 ? 7.871 -49.719 3.096 1 25.05 109 ILE A N 1
ATOM 849 C CA . ILE A 1 109 ? 8.453 -50.656 2.164 1 25.05 109 ILE A CA 1
ATOM 850 C C . ILE A 1 109 ? 8.391 -52.062 2.758 1 25.05 109 ILE A C 1
ATOM 852 O O . ILE A 1 109 ? 8.969 -52.344 3.814 1 25.05 109 ILE A O 1
ATOM 856 N N . GLN A 1 110 ? 7.195 -52.719 2.73 1 23.19 110 GLN A N 1
ATOM 857 C CA . GLN A 1 110 ? 7.031 -54.156 3.02 1 23.19 110 GLN A CA 1
ATOM 858 C C . GLN A 1 110 ? 8.102 -54.969 2.322 1 23.19 110 GLN A C 1
ATOM 860 O O . GLN A 1 110 ? 8.188 -55 1.093 1 23.19 110 GLN A O 1
ATOM 865 N N . GLU A 1 111 ? 9.305 -55.031 2.84 1 23.88 111 GLU A N 1
ATOM 866 C CA . GLU A 1 111 ? 10.414 -55.906 2.461 1 23.88 111 GLU A CA 1
ATOM 867 C C . GLU A 1 111 ? 9.938 -57.344 2.275 1 23.88 111 GLU A C 1
ATOM 869 O O . GLU A 1 111 ? 9.484 -57.969 3.227 1 23.88 111 GLU A O 1
ATOM 874 N N . GLU A 1 112 ? 9.078 -57.656 1.249 1 24.95 112 GLU A N 1
ATOM 875 C CA . GLU A 1 112 ? 8.75 -59.031 0.878 1 24.95 112 GLU A CA 1
ATOM 876 C C . GLU A 1 112 ? 9.992 -59.906 0.876 1 24.95 112 GLU A C 1
ATOM 878 O O . GLU A 1 112 ? 10.93 -59.688 0.109 1 24.95 112 GLU A O 1
ATOM 883 N N . LYS A 1 113 ? 10.391 -60.406 2.082 1 25.23 113 LYS A N 1
ATOM 884 C CA . LYS A 1 113 ? 11.406 -61.438 2.326 1 25.23 113 LYS A CA 1
ATOM 885 C C . LYS A 1 113 ? 11.188 -62.625 1.415 1 25.23 113 LYS A C 1
ATOM 887 O O . LYS A 1 113 ? 10.172 -63.312 1.513 1 25.23 113 LYS A O 1
ATOM 892 N N . SER A 1 114 ? 11.297 -62.5 0.082 1 24.27 114 SER A N 1
ATOM 893 C CA . SER A 1 114 ? 11.297 -63.656 -0.817 1 24.27 114 SER A CA 1
ATOM 894 C C . SER A 1 114 ? 12.195 -64.75 -0.287 1 24.27 114 SER A C 1
ATOM 896 O O . SER A 1 114 ? 13.391 -64.562 -0.09 1 24.27 114 SER A O 1
ATOM 898 N N . SER A 1 115 ? 11.672 -65.625 0.641 1 24.28 115 SER A N 1
ATOM 899 C CA . SER A 1 115 ? 12.188 -66.875 1.189 1 24.28 115 SER A CA 1
ATOM 900 C C . SER A 1 115 ? 12.672 -67.812 0.083 1 24.28 115 SER A C 1
ATOM 902 O O . SER A 1 115 ? 11.867 -68.375 -0.646 1 24.28 115 SER A O 1
ATOM 904 N N . THR A 1 116 ? 13.57 -67.438 -0.813 1 23.39 116 THR A N 1
ATOM 905 C CA . THR A 1 116 ? 14.125 -68.312 -1.787 1 23.39 116 THR A CA 1
ATOM 906 C C . THR A 1 116 ? 14.641 -69.625 -1.098 1 23.39 116 THR A C 1
ATOM 908 O O . THR A 1 116 ? 15.539 -69.562 -0.257 1 23.39 116 THR A O 1
ATOM 911 N N . SER A 1 117 ? 13.711 -70.625 -0.779 1 24.42 117 SER A N 1
ATOM 912 C CA . SER A 1 117 ? 13.93 -71.938 -0.29 1 24.42 117 SER A CA 1
ATOM 913 C C . SER A 1 117 ? 14.945 -72.688 -1.151 1 24.42 117 SER A C 1
ATOM 915 O O . SER A 1 117 ? 14.641 -73.062 -2.289 1 24.42 117 SER A O 1
ATOM 917 N N . ASN A 1 118 ? 16.141 -72.188 -1.413 1 22.5 118 ASN A N 1
ATOM 918 C CA . ASN A 1 118 ? 17.109 -72.938 -2.174 1 22.5 118 ASN A CA 1
ATOM 919 C C . ASN A 1 118 ? 17.359 -74.312 -1.54 1 22.5 118 ASN A C 1
ATOM 921 O O . ASN A 1 118 ? 17.906 -74.375 -0.441 1 22.5 118 ASN A O 1
ATOM 925 N N . THR A 1 119 ? 16.359 -75.188 -1.443 1 24.42 119 THR A N 1
ATOM 926 C CA . THR A 1 119 ? 16.484 -76.562 -0.948 1 24.42 119 THR A CA 1
ATOM 927 C C . THR A 1 119 ? 17.562 -77.312 -1.724 1 24.42 119 THR A C 1
ATOM 929 O O . THR A 1 119 ? 17.406 -77.562 -2.918 1 24.42 119 THR A O 1
ATOM 932 N N . ILE A 1 120 ? 18.812 -76.812 -1.691 1 29.3 120 ILE A N 1
ATOM 933 C CA . ILE A 1 120 ? 19.844 -77.562 -2.395 1 29.3 120 ILE A CA 1
ATOM 934 C C . ILE A 1 120 ? 19.875 -79 -1.894 1 29.3 120 ILE A C 1
ATOM 936 O O . ILE A 1 120 ? 20.016 -79.25 -0.694 1 29.3 120 ILE A O 1
ATOM 940 N N . ASN A 1 121 ? 19.016 -79.938 -2.531 1 24.72 121 ASN A N 1
ATOM 941 C CA . ASN A 1 121 ? 18.984 -81.375 -2.416 1 24.72 121 ASN A CA 1
ATOM 942 C C . ASN A 1 121 ? 20.391 -81.938 -2.469 1 24.72 121 ASN A C 1
ATOM 944 O O . ASN A 1 121 ? 21.156 -81.688 -3.398 1 24.72 121 ASN A O 1
ATOM 948 N N .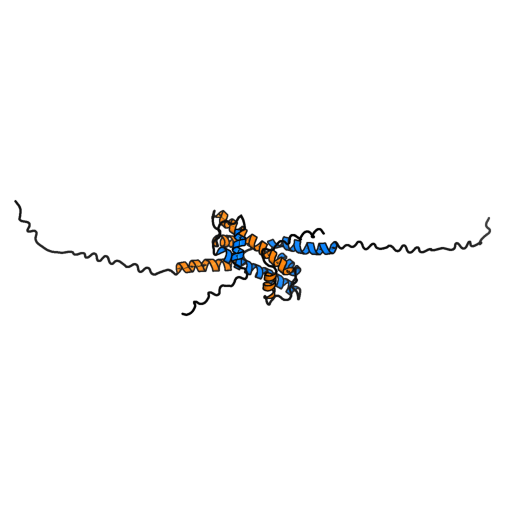 HIS A 1 122 ? 21.031 -82.125 -1.315 1 24.52 122 HIS A N 1
ATOM 949 C CA . HIS A 1 122 ? 22.312 -82.75 -0.992 1 24.52 122 HIS A CA 1
ATOM 950 C C . HIS A 1 122 ? 22.422 -84.125 -1.589 1 24.52 122 HIS A C 1
ATOM 952 O O . HIS A 1 122 ? 21.812 -85.062 -1.08 1 24.52 122 HIS A O 1
ATOM 958 N N . THR A 1 123 ? 22.078 -84.25 -2.889 1 25.12 123 THR A N 1
ATOM 959 C CA . THR A 1 123 ? 22.25 -85.625 -3.395 1 25.12 123 THR A CA 1
ATOM 960 C C . THR A 1 123 ? 23.625 -86.188 -3.006 1 25.12 123 THR A C 1
ATOM 962 O O . THR A 1 123 ? 24.641 -85.5 -3.18 1 25.12 123 THR A O 1
ATOM 965 N N . ASP A 1 124 ? 23.656 -87.062 -1.953 1 25.72 124 ASP A N 1
ATOM 966 C CA . ASP A 1 124 ? 24.672 -87.875 -1.282 1 25.72 124 ASP A CA 1
ATOM 967 C C . ASP A 1 124 ? 25.484 -88.688 -2.291 1 25.72 124 ASP A C 1
ATOM 969 O O . ASP A 1 124 ? 24.969 -89.625 -2.885 1 25.72 124 ASP A O 1
ATOM 973 N N . ALA A 1 125 ? 26.078 -88.062 -3.305 1 23.7 125 ALA A N 1
ATOM 974 C CA . ALA A 1 125 ? 26.812 -88.875 -4.262 1 23.7 125 ALA A CA 1
ATOM 975 C C . ALA A 1 125 ? 27.844 -89.75 -3.557 1 23.7 125 ALA A C 1
ATOM 977 O O . ALA A 1 125 ? 28.531 -89.312 -2.639 1 23.7 125 ALA A O 1
ATOM 978 N N . SER A 1 126 ? 27.781 -91.125 -3.656 1 30.34 126 SER A N 1
ATOM 979 C CA . SER A 1 126 ? 28.422 -92.375 -3.275 1 30.34 126 SER A CA 1
ATOM 980 C C . SER A 1 126 ? 29.891 -92.375 -3.633 1 30.34 126 SER A C 1
ATOM 982 O O . SER A 1 126 ? 30.578 -93.375 -3.43 1 30.34 126 SER A O 1
ATOM 984 N N . LEU A 1 127 ? 30.406 -91.375 -4.484 1 23.98 127 LEU A N 1
ATOM 985 C CA . LEU A 1 127 ? 31.484 -91.938 -5.281 1 23.98 127 LEU A CA 1
ATOM 986 C C . LEU A 1 127 ? 32.562 -92.562 -4.387 1 23.98 127 LEU A C 1
ATOM 988 O O . LEU A 1 127 ? 32.969 -93.688 -4.562 1 23.98 127 LEU A O 1
ATOM 992 N N . GLN A 1 128 ? 33.781 -91.875 -4.477 1 22.67 128 GLN A N 1
ATOM 993 C CA . GLN A 1 128 ? 35.031 -92.312 -5.066 1 22.67 128 GLN A CA 1
ATOM 994 C C . GLN A 1 128 ? 35.875 -93.062 -4.051 1 22.67 128 GLN A C 1
ATOM 996 O O . GLN A 1 128 ? 35.656 -93 -2.844 1 22.67 128 GLN A O 1
ATOM 1001 N N . LYS A 1 129 ? 37.281 -93 -4.309 1 27.06 129 LYS A N 1
ATOM 1002 C CA . LYS A 1 129 ? 38.469 -93.875 -4.594 1 27.06 129 LYS A CA 1
ATOM 1003 C C . LYS A 1 129 ? 39.188 -94.25 -3.307 1 27.06 129 LYS A C 1
ATOM 1005 O O . LYS A 1 129 ? 39.062 -93.562 -2.283 1 27.06 129 LYS A O 1
ATOM 1010 N N . LYS A 1 130 ? 40.344 -94.812 -3.52 1 30.95 130 LYS A N 1
ATOM 1011 C CA . LYS A 1 130 ? 41.375 -95.875 -3.307 1 30.95 130 LYS A CA 1
ATOM 1012 C C . LYS A 1 130 ? 42.312 -95.438 -2.178 1 30.95 130 LYS A C 1
ATOM 1014 O O . LYS A 1 130 ? 42.969 -96.312 -1.572 1 30.95 130 LYS A O 1
ATOM 1019 N N . ARG A 1 131 ? 42.812 -94.125 -2.16 1 28.8 131 ARG A N 1
ATOM 1020 C CA . ARG A 1 131 ? 44.25 -94.188 -2.07 1 28.8 131 ARG A CA 1
ATOM 1021 C C . ARG A 1 131 ? 44.719 -94.875 -0.792 1 28.8 131 ARG A C 1
ATOM 1023 O O . ARG A 1 131 ? 43.938 -95 0.161 1 28.8 131 ARG A O 1
ATOM 1030 N N . TYR A 1 132 ? 46.062 -94.562 -0.364 1 30.77 132 TYR A N 1
ATOM 1031 C CA . TYR A 1 132 ? 47.125 -95.312 0.317 1 30.77 132 TYR A CA 1
ATOM 1032 C C . TYR A 1 132 ? 46.781 -95.562 1.781 1 30.77 132 TYR A C 1
ATOM 1034 O O . TYR A 1 132 ? 46.062 -94.75 2.387 1 30.77 132 TYR A O 1
ATOM 1042 N N . MET B 1 1 ? -16.109 -32.469 20.391 1 35.16 1 MET B N 1
ATOM 1043 C CA . MET B 1 1 ? -15.828 -32 19.031 1 35.16 1 MET B CA 1
ATOM 1044 C C . MET B 1 1 ? -15.031 -30.719 19.047 1 35.16 1 MET B C 1
ATOM 1046 O O . MET B 1 1 ? -15.57 -29.656 19.359 1 35.16 1 MET B O 1
ATOM 1050 N N . THR B 1 2 ? -13.844 -30.719 19.5 1 37.41 2 THR B N 1
ATOM 1051 C CA . THR B 1 2 ? -12.961 -29.578 19.719 1 37.41 2 THR B CA 1
ATOM 1052 C C . THR B 1 2 ? -12.719 -28.812 18.438 1 37.41 2 THR B C 1
ATOM 1054 O O . THR B 1 2 ? -12.438 -29.406 17.391 1 37.41 2 THR B O 1
ATOM 1057 N N . SER B 1 3 ? -13.523 -27.75 18.203 1 42.25 3 SER B N 1
ATOM 1058 C CA . SER B 1 3 ? -13.469 -26.875 17.047 1 42.25 3 SER B CA 1
ATOM 1059 C C . SER B 1 3 ? -12.031 -26.547 16.656 1 42.25 3 SER B C 1
ATOM 1061 O O . SER B 1 3 ? -11.18 -26.344 17.531 1 42.25 3 SER B O 1
ATOM 1063 N N . PRO B 1 4 ? -11.516 -27.156 15.602 1 39.84 4 PRO B N 1
ATOM 1064 C CA . PRO B 1 4 ? -10.141 -26.875 15.172 1 39.84 4 PRO B CA 1
ATOM 1065 C C . PRO B 1 4 ? -9.734 -25.422 15.438 1 39.84 4 PRO B C 1
ATOM 1067 O O . PRO B 1 4 ? -10.586 -24.531 15.461 1 39.84 4 PRO B O 1
ATOM 1070 N N . PRO B 1 5 ? -8.734 -25.203 16.219 1 39.25 5 PRO B N 1
ATOM 1071 C CA . PRO B 1 5 ? -8.305 -23.828 16.469 1 39.25 5 PRO B CA 1
ATOM 1072 C C . PRO B 1 5 ? -8.391 -22.953 15.234 1 39.25 5 PRO B C 1
ATOM 1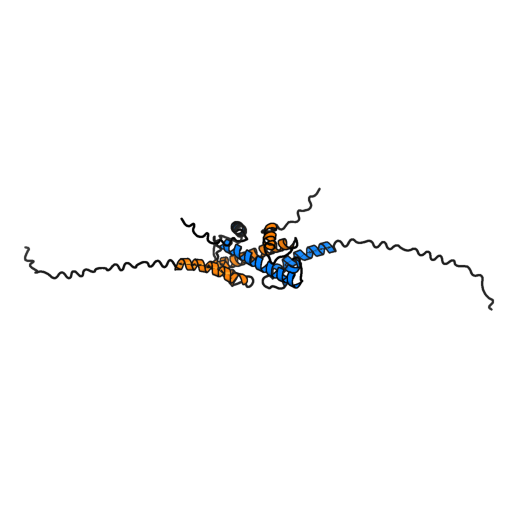074 O O . PRO B 1 5 ? -8.148 -23.422 14.117 1 39.25 5 PRO B O 1
ATOM 1077 N N . ASN B 1 6 ? -9.414 -22.188 15.039 1 37.81 6 ASN B N 1
ATOM 1078 C CA . ASN B 1 6 ? -9.586 -21.172 13.992 1 37.81 6 ASN B CA 1
ATOM 1079 C C . ASN B 1 6 ? -8.25 -20.547 13.594 1 37.81 6 ASN B C 1
ATOM 1081 O O . ASN B 1 6 ? -7.527 -20.031 14.445 1 37.81 6 ASN B O 1
ATOM 1085 N N . LYS B 1 7 ? -7.402 -21.156 12.805 1 38.44 7 LYS B N 1
ATOM 1086 C CA . LYS B 1 7 ? -6.191 -20.578 12.242 1 38.44 7 LYS B CA 1
ATOM 1087 C C . LYS B 1 7 ? -6.246 -19.047 12.281 1 38.44 7 LYS B C 1
ATOM 1089 O O . LYS B 1 7 ? -7.27 -18.453 11.938 1 38.44 7 LYS B O 1
ATOM 1094 N N . SER B 1 8 ? -5.734 -18.406 13.273 1 39.44 8 SER B N 1
ATOM 1095 C CA . SER B 1 8 ? -5.645 -16.969 13.508 1 39.44 8 SER B CA 1
ATOM 1096 C C . SER B 1 8 ? -5.547 -16.203 12.195 1 39.44 8 SER B C 1
ATOM 1098 O O . SER B 1 8 ? -4.504 -16.219 11.539 1 39.44 8 SER B O 1
ATOM 1100 N N . ILE B 1 9 ? -6.539 -16.422 11.359 1 42.62 9 ILE B N 1
ATOM 1101 C CA 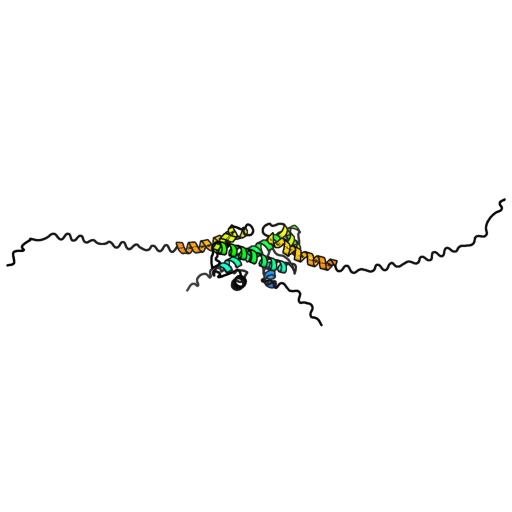. ILE B 1 9 ? -6.656 -15.672 10.117 1 42.62 9 ILE B CA 1
ATOM 1102 C C . ILE B 1 9 ? -6.18 -14.242 10.328 1 42.62 9 ILE B C 1
ATOM 1104 O O . ILE B 1 9 ? -6.742 -13.508 11.148 1 42.62 9 ILE B O 1
ATOM 1108 N N . TYR B 1 10 ? -4.934 -14.016 10.43 1 47.09 10 TYR B N 1
ATOM 1109 C CA . TYR B 1 10 ? -4.441 -12.648 10.305 1 47.09 10 TYR B CA 1
ATOM 1110 C C . TYR B 1 10 ? -5.422 -11.781 9.516 1 47.09 10 TYR B C 1
ATOM 1112 O O . TYR B 1 10 ? -5.648 -12.023 8.328 1 47.09 10 TYR B O 1
ATOM 1120 N N . ARG B 1 11 ? -6.488 -11.391 10.188 1 63.47 11 ARG B N 1
ATOM 1121 C CA . ARG B 1 11 ? -7.48 -10.531 9.555 1 63.47 11 ARG B CA 1
ATOM 1122 C C . ARG B 1 11 ? -6.816 -9.367 8.828 1 63.47 11 ARG B C 1
ATOM 1124 O O . ARG B 1 11 ? -6.219 -8.492 9.461 1 63.47 11 ARG B O 1
ATOM 1131 N N . SER B 1 12 ? -6.566 -9.57 7.676 1 74.31 12 SER B N 1
ATOM 1132 C CA . SER B 1 12 ? -6.051 -8.5 6.832 1 74.31 12 SER B CA 1
ATOM 1133 C C . SER B 1 12 ? -6.898 -7.234 6.961 1 74.31 12 SER B C 1
ATOM 1135 O O . SER B 1 12 ? -8.125 -7.312 7.062 1 74.31 12 SER B O 1
ATOM 1137 N N . LYS B 1 13 ? -6.23 -6.188 7.133 1 87 13 LYS B N 1
ATOM 1138 C CA . LYS B 1 13 ? -6.891 -4.891 7.203 1 87 13 LYS B CA 1
ATOM 1139 C C . LYS B 1 13 ? -7.539 -4.531 5.867 1 87 13 LYS B C 1
ATOM 1141 O O . LYS B 1 13 ? -8.414 -3.666 5.812 1 87 13 LYS B O 1
ATOM 1146 N N . PHE B 1 14 ? -7.062 -5.289 4.832 1 93.94 14 PHE B N 1
ATOM 1147 C CA . PHE B 1 14 ? -7.617 -5.012 3.512 1 93.94 14 PHE B CA 1
ATOM 1148 C C . PHE B 1 14 ? -8.344 -6.234 2.965 1 93.94 14 PHE B C 1
ATOM 1150 O O . PHE B 1 14 ? -7.789 -7.336 2.945 1 93.94 14 PHE B O 1
ATOM 1157 N N . PRO B 1 15 ? -9.594 -6.043 2.504 1 94 15 PRO B N 1
ATOM 1158 C CA . PRO B 1 15 ? -10.398 -7.18 2.041 1 94 15 PRO B CA 1
ATOM 1159 C C . PRO B 1 15 ? -9.797 -7.859 0.814 1 94 15 PRO B C 1
ATOM 1161 O O . PRO B 1 15 ? -9.555 -7.207 -0.202 1 94 15 PRO B O 1
ATOM 1164 N N . ILE B 1 16 ? -9.781 -9.078 0.889 1 95.44 16 ILE B N 1
ATOM 1165 C CA . ILE B 1 16 ? -9.125 -9.875 -0.136 1 95.44 16 ILE B CA 1
ATOM 1166 C C . ILE B 1 16 ? -9.969 -9.883 -1.409 1 95.44 16 ILE B C 1
ATOM 1168 O O . ILE B 1 16 ? -9.438 -9.781 -2.516 1 95.44 16 ILE B O 1
ATOM 1172 N N . ALA B 1 17 ? -11.266 -9.969 -1.186 1 95.69 17 ALA B N 1
ATOM 1173 C CA . ALA B 1 17 ? -12.18 -10.008 -2.324 1 95.69 17 ALA B CA 1
ATOM 1174 C C . ALA B 1 17 ? -12.055 -8.734 -3.166 1 95.69 17 ALA B C 1
ATOM 1176 O O . ALA B 1 17 ? -12.102 -8.797 -4.398 1 95.69 17 ALA B O 1
ATOM 1177 N N . ARG B 1 18 ? -11.883 -7.617 -2.541 1 95.25 18 ARG B N 1
ATOM 1178 C CA . ARG B 1 18 ? -11.742 -6.344 -3.236 1 95.25 18 ARG B CA 1
ATOM 1179 C C . ARG B 1 18 ? -10.398 -6.262 -3.955 1 95.25 18 ARG B C 1
ATOM 1181 O O . ARG B 1 18 ? -10.32 -5.797 -5.094 1 95.25 18 ARG B O 1
ATOM 1188 N N . ILE B 1 19 ? -9.422 -6.719 -3.299 1 96.44 19 ILE B N 1
ATOM 1189 C CA . ILE B 1 19 ? -8.086 -6.73 -3.891 1 96.44 19 ILE B CA 1
ATOM 1190 C C . ILE B 1 19 ? -8.086 -7.594 -5.148 1 96.44 19 ILE B C 1
ATOM 1192 O O . ILE B 1 19 ? -7.566 -7.188 -6.191 1 96.44 19 ILE B O 1
ATOM 1196 N N . LYS B 1 20 ? -8.672 -8.719 -5.062 1 95.81 20 LYS B N 1
ATOM 1197 C CA . LYS B 1 20 ? -8.781 -9.609 -6.211 1 95.81 20 LYS B CA 1
ATOM 1198 C C . LYS B 1 20 ? -9.5 -8.938 -7.375 1 95.81 20 LYS B C 1
ATOM 1200 O O . LYS B 1 20 ? -9.047 -9.008 -8.516 1 95.81 20 LYS B O 1
ATOM 1205 N N . LYS B 1 21 ? -10.555 -8.305 -7.078 1 95.25 21 LYS B N 1
ATOM 1206 C CA . LYS B 1 21 ? -11.32 -7.598 -8.102 1 95.25 21 LYS B CA 1
ATOM 1207 C C . LYS B 1 21 ? -10.492 -6.504 -8.758 1 95.25 21 LYS B C 1
ATOM 1209 O O . LYS B 1 21 ? -10.523 -6.348 -9.984 1 95.25 21 LYS B O 1
ATOM 1214 N N . ILE B 1 22 ? -9.812 -5.762 -7.926 1 95.06 22 ILE B N 1
ATOM 1215 C CA . ILE B 1 22 ? -8.977 -4.68 -8.43 1 95.06 22 ILE B CA 1
ATOM 1216 C C . ILE B 1 22 ? -7.895 -5.246 -9.344 1 95.06 22 ILE B C 1
ATOM 1218 O O . ILE B 1 22 ? -7.621 -4.688 -10.414 1 95.06 22 ILE B O 1
ATOM 1222 N N . MET B 1 23 ? -7.301 -6.414 -8.992 1 96 23 MET B N 1
ATOM 1223 C CA . MET B 1 23 ? -6.27 -7.059 -9.797 1 96 23 MET B CA 1
ATOM 1224 C C . MET B 1 23 ? -6.844 -7.559 -11.117 1 96 23 MET B C 1
ATOM 1226 O O . MET B 1 23 ? -6.246 -7.355 -12.18 1 96 23 MET B O 1
ATOM 1230 N N . GLN B 1 24 ? -7.988 -8.086 -11.023 1 94 24 GLN B N 1
ATOM 1231 C CA . GLN B 1 24 ? -8.602 -8.688 -12.203 1 94 24 GLN B CA 1
ATOM 1232 C C . GLN B 1 24 ? -9.117 -7.625 -13.164 1 94 24 GLN B C 1
ATOM 1234 O O . GLN B 1 24 ? -9.352 -7.902 -14.344 1 94 24 GLN B O 1
ATOM 1239 N N . ALA B 1 25 ? -9.328 -6.461 -12.602 1 93.38 25 ALA B N 1
ATOM 1240 C CA . ALA B 1 25 ? -9.773 -5.352 -13.438 1 93.38 25 ALA B CA 1
ATOM 1241 C C . ALA B 1 25 ? -8.625 -4.812 -14.289 1 93.38 25 ALA B C 1
ATOM 1243 O O . ALA B 1 25 ? -8.852 -4.074 -15.25 1 93.38 25 ALA B O 1
ATOM 1244 N N . ASP B 1 26 ? -7.504 -5.109 -13.891 1 91.38 26 ASP B N 1
ATOM 1245 C CA . ASP B 1 26 ? -6.328 -4.695 -14.656 1 91.38 26 ASP B CA 1
ATOM 1246 C C . ASP B 1 26 ? -6.168 -5.539 -15.914 1 91.38 26 ASP B C 1
ATOM 1248 O O . ASP B 1 26 ? -5.992 -6.758 -15.836 1 91.38 26 ASP B O 1
ATOM 1252 N N . GLU B 1 27 ? -6.156 -4.902 -17.031 1 92.94 27 GLU B N 1
ATOM 1253 C CA . GLU B 1 27 ? -6.16 -5.59 -18.312 1 92.94 27 GLU B CA 1
ATOM 1254 C C . GLU B 1 27 ? -4.863 -6.371 -18.531 1 92.94 27 GLU B C 1
ATOM 1256 O O . GLU B 1 27 ? -4.816 -7.297 -19.344 1 92.94 27 GLU B O 1
ATOM 1261 N N . GLU B 1 28 ? -3.889 -6.012 -17.844 1 94 28 GLU B N 1
ATOM 1262 C CA . GLU B 1 28 ? -2.594 -6.664 -18.016 1 94 28 GLU B CA 1
ATOM 1263 C C . GLU B 1 28 ? -2.486 -7.926 -17.156 1 94 28 GLU B C 1
ATOM 1265 O O . GLU B 1 28 ? -1.575 -8.734 -17.359 1 94 28 GLU B O 1
ATOM 1270 N N . VAL B 1 29 ? -3.533 -7.969 -16.297 1 93.31 29 VAL B N 1
ATOM 1271 C CA . VAL B 1 29 ? -3.514 -9.133 -15.422 1 93.31 29 VAL B CA 1
ATOM 1272 C C . VAL B 1 29 ? -4.328 -10.258 -16.031 1 93.31 29 VAL B C 1
ATOM 1274 O O . VAL B 1 29 ? -5.48 -10.062 -16.438 1 93.31 29 VAL B O 1
ATOM 1277 N N . GLY B 1 30 ? -3.797 -11.352 -16.438 1 92.25 30 GLY B N 1
ATOM 1278 C CA . GLY B 1 30 ? -4.531 -12.547 -16.828 1 92.25 30 GLY B CA 1
ATOM 1279 C C . GLY B 1 30 ? -5.156 -13.273 -15.656 1 92.25 30 GLY B C 1
ATOM 1280 O O . GLY B 1 30 ? -5.852 -12.664 -14.836 1 92.25 30 GLY B O 1
ATOM 1281 N N . LYS B 1 31 ? -5.039 -14.57 -15.586 1 96.69 31 LYS B N 1
ATOM 1282 C CA . LYS B 1 31 ? -5.5 -15.375 -14.453 1 96.69 31 LYS B CA 1
ATOM 1283 C C . LYS B 1 31 ? -4.66 -15.102 -13.211 1 96.69 31 LYS B C 1
ATOM 1285 O O . LYS B 1 31 ? -3.475 -14.781 -13.312 1 96.69 31 LYS B O 1
ATOM 1290 N N . VAL B 1 32 ? -5.328 -15.211 -12.094 1 97.5 32 VAL B N 1
ATOM 1291 C CA . VAL B 1 32 ? -4.648 -14.953 -10.828 1 97.5 32 VAL B CA 1
ATOM 1292 C C . VAL B 1 32 ? -4.867 -16.125 -9.875 1 97.5 32 VAL B C 1
ATOM 1294 O O . VAL B 1 32 ? -6 -16.578 -9.68 1 97.5 32 VAL B O 1
ATOM 1297 N N . ALA B 1 33 ? -3.75 -16.562 -9.336 1 96.94 33 ALA B N 1
ATOM 1298 C CA . ALA B 1 33 ? -3.848 -17.625 -8.336 1 96.94 33 ALA B CA 1
ATOM 1299 C C . ALA B 1 33 ? -4.559 -17.125 -7.082 1 96.94 33 ALA B C 1
ATOM 1301 O O . ALA B 1 33 ? -4.48 -15.938 -6.746 1 96.94 33 ALA B O 1
ATOM 1302 N N . GLN B 1 34 ? -5.215 -18.062 -6.391 1 93.94 34 GLN B N 1
ATOM 1303 C CA . GLN B 1 34 ? -6.105 -17.766 -5.273 1 93.94 34 GLN B CA 1
ATOM 1304 C C . GLN B 1 34 ? -5.352 -17.047 -4.148 1 93.94 34 GLN B C 1
ATOM 1306 O O . GLN B 1 34 ? -5.895 -16.156 -3.504 1 93.94 34 GLN B O 1
ATOM 1311 N N . ILE B 1 35 ? -4.102 -17.391 -3.867 1 93.88 35 ILE B N 1
ATOM 1312 C CA . ILE B 1 35 ? -3.352 -16.906 -2.711 1 93.88 35 ILE B CA 1
ATOM 1313 C C . ILE B 1 35 ? -2.762 -15.531 -3.018 1 93.88 35 ILE B C 1
ATOM 1315 O O . ILE B 1 35 ? -2.434 -14.773 -2.102 1 93.88 35 ILE B O 1
ATOM 1319 N N . THR B 1 36 ? -2.619 -15.234 -4.234 1 96.69 36 THR B N 1
ATOM 1320 C CA . THR B 1 36 ? -1.902 -14.039 -4.656 1 96.69 36 THR B CA 1
ATOM 1321 C C . THR B 1 36 ? -2.555 -12.781 -4.078 1 96.69 36 THR B C 1
ATOM 1323 O O . THR B 1 36 ? -1.882 -11.953 -3.459 1 96.69 36 THR B O 1
ATOM 1326 N N . PRO B 1 37 ? -3.85 -12.664 -4.125 1 96.69 37 PRO B N 1
ATOM 1327 C CA . PRO B 1 37 ? -4.465 -11.484 -3.506 1 96.69 37 PRO B CA 1
ATOM 1328 C C . PRO B 1 37 ? -4.254 -11.438 -1.994 1 96.69 37 PRO B C 1
ATOM 1330 O O . PRO B 1 37 ? -4.207 -10.352 -1.411 1 96.69 37 PRO B O 1
ATOM 1333 N N . VAL B 1 38 ? -4.09 -12.516 -1.377 1 95.62 38 VAL B N 1
ATOM 1334 C CA . VAL B 1 38 ? -3.842 -12.578 0.059 1 95.62 38 VAL B CA 1
ATOM 1335 C C . VAL B 1 38 ? -2.502 -11.922 0.381 1 95.62 38 VAL B C 1
ATOM 1337 O O . VAL B 1 38 ? -2.4 -11.133 1.325 1 95.62 38 VAL B O 1
ATOM 1340 N N . ILE B 1 39 ? -1.573 -12.172 -0.43 1 96.56 39 ILE B N 1
ATOM 1341 C CA . ILE B 1 39 ? -0.238 -11.625 -0.215 1 96.56 39 ILE B CA 1
ATOM 1342 C C . ILE B 1 39 ? -0.247 -10.125 -0.486 1 96.56 39 ILE B C 1
ATOM 1344 O O . ILE B 1 39 ? 0.394 -9.352 0.233 1 96.56 39 ILE B O 1
ATOM 1348 N N . VAL B 1 40 ? -0.963 -9.797 -1.499 1 97.81 40 VAL B N 1
ATOM 1349 C CA . VAL B 1 40 ? -1.081 -8.375 -1.798 1 97.81 40 VAL B CA 1
ATOM 1350 C C . VAL B 1 40 ? -1.707 -7.648 -0.611 1 97.81 40 VAL B C 1
ATOM 1352 O O . VAL B 1 40 ? -1.272 -6.551 -0.246 1 97.81 40 VAL B O 1
ATOM 1355 N N . SER B 1 41 ? -2.699 -8.219 -0.036 1 97.12 41 SER B N 1
ATOM 1356 C CA . SER B 1 41 ? -3.35 -7.633 1.132 1 97.12 41 SER B CA 1
ATOM 1357 C C . SER B 1 41 ? -2.357 -7.418 2.27 1 97.12 41 SER B C 1
ATOM 1359 O O . SER B 1 41 ? -2.309 -6.34 2.863 1 97.12 41 SER B O 1
ATOM 1361 N N . LYS B 1 42 ? -1.566 -8.375 2.533 1 96.38 42 LYS B N 1
ATOM 1362 C CA . LYS B 1 42 ? -0.56 -8.281 3.586 1 96.38 42 LYS B CA 1
ATOM 1363 C C . LYS B 1 42 ? 0.506 -7.25 3.234 1 96.38 42 LYS B C 1
ATOM 1365 O O . LYS B 1 42 ? 0.971 -6.508 4.105 1 96.38 42 LYS B O 1
ATOM 1370 N N . ALA B 1 43 ? 0.892 -7.211 1.993 1 98.19 43 ALA B N 1
ATOM 1371 C CA . ALA B 1 43 ? 1.858 -6.219 1.526 1 98.19 43 ALA B CA 1
ATOM 1372 C C . ALA B 1 43 ? 1.334 -4.801 1.735 1 98.19 43 ALA B C 1
ATOM 1374 O O . ALA B 1 43 ? 2.072 -3.918 2.182 1 98.19 43 ALA B O 1
ATOM 1375 N N . LEU B 1 44 ? 0.048 -4.629 1.433 1 97.88 44 LEU B N 1
ATOM 1376 C CA . LEU B 1 44 ? -0.586 -3.33 1.632 1 97.88 44 LEU B CA 1
ATOM 1377 C C . LEU B 1 44 ? -0.579 -2.943 3.107 1 97.88 44 LEU B C 1
ATOM 1379 O O . LEU B 1 44 ? -0.338 -1.781 3.445 1 97.88 44 LEU B O 1
ATOM 1383 N N . GLU B 1 45 ? -0.78 -3.852 3.932 1 96.75 45 GLU B N 1
ATOM 1384 C CA . GLU B 1 45 ? -0.762 -3.594 5.367 1 96.75 45 GLU B CA 1
ATOM 1385 C C . GLU B 1 45 ? 0.621 -3.146 5.832 1 96.75 45 GLU B C 1
ATOM 1387 O O . GLU B 1 45 ? 0.749 -2.152 6.551 1 96.75 45 GLU B O 1
ATOM 1392 N N . LEU B 1 46 ? 1.563 -3.854 5.434 1 97.25 46 LEU B N 1
ATOM 1393 C CA . LEU B 1 46 ? 2.928 -3.533 5.84 1 97.25 46 LEU B CA 1
ATOM 1394 C C . LEU B 1 46 ? 3.367 -2.191 5.262 1 97.25 46 LEU B C 1
ATOM 1396 O O . LEU B 1 46 ? 4.039 -1.411 5.938 1 97.25 46 LEU B O 1
ATOM 1400 N N . PHE B 1 47 ? 2.979 -1.984 4.016 1 98.25 47 PHE B N 1
ATOM 1401 C CA . PHE B 1 47 ? 3.307 -0.706 3.396 1 98.25 47 PHE B CA 1
ATOM 1402 C C . PHE B 1 47 ? 2.654 0.445 4.152 1 98.25 47 PHE B C 1
ATOM 1404 O O . PHE B 1 47 ? 3.305 1.452 4.441 1 98.25 47 PHE B O 1
ATOM 1411 N N . MET B 1 48 ? 1.414 0.299 4.453 1 97.94 48 MET B N 1
ATOM 1412 C CA . MET B 1 48 ? 0.698 1.324 5.207 1 97.94 48 MET B CA 1
ATOM 1413 C C . MET B 1 48 ? 1.365 1.577 6.555 1 97.94 48 MET B C 1
ATOM 1415 O O . MET B 1 48 ? 1.563 2.727 6.949 1 97.94 48 MET B O 1
ATOM 1419 N N . GLU B 1 49 ? 1.674 0.541 7.25 1 96.81 49 GLU B N 1
ATOM 1420 C CA . GLU B 1 49 ? 2.379 0.674 8.523 1 96.81 49 GLU B CA 1
ATOM 1421 C C . GLU B 1 49 ? 3.689 1.436 8.352 1 96.81 49 GLU B C 1
ATOM 1423 O O . GLU B 1 49 ? 4.016 2.312 9.156 1 96.81 49 GLU B O 1
ATOM 1428 N N . SER B 1 50 ? 4.406 1.083 7.309 1 97.94 50 SER B N 1
ATOM 1429 C CA . SER B 1 50 ? 5.711 1.699 7.074 1 97.94 50 SER B CA 1
ATOM 1430 C C . SER B 1 50 ? 5.574 3.199 6.836 1 97.94 50 SER B C 1
ATOM 1432 O O . SER B 1 50 ? 6.285 3.998 7.453 1 97.94 50 SER B O 1
ATOM 1434 N N . ILE B 1 51 ? 4.656 3.578 5.977 1 98.38 51 ILE B N 1
ATOM 1435 C CA . ILE B 1 51 ? 4.531 4.988 5.637 1 98.38 51 ILE B CA 1
ATOM 1436 C C . ILE B 1 51 ? 3.957 5.758 6.824 1 98.38 51 ILE B C 1
ATOM 1438 O O . ILE B 1 51 ? 4.375 6.883 7.105 1 98.38 51 ILE B O 1
ATOM 1442 N N . VAL B 1 52 ? 3.033 5.203 7.562 1 98.25 52 VAL B N 1
ATOM 1443 C CA . VAL B 1 52 ? 2.443 5.852 8.727 1 98.25 52 VAL B CA 1
ATOM 1444 C C . VAL B 1 52 ? 3.502 6.027 9.812 1 98.25 52 VAL B C 1
ATOM 1446 O O . VAL B 1 52 ? 3.621 7.102 10.406 1 98.25 52 VAL B O 1
ATOM 1449 N N . ASN B 1 53 ? 4.289 5 10.023 1 97.94 53 ASN B N 1
ATOM 1450 C CA . ASN B 1 53 ? 5.332 5.09 11.039 1 97.94 53 ASN B CA 1
ATOM 1451 C C . ASN B 1 53 ? 6.371 6.148 10.68 1 97.94 53 ASN B C 1
ATOM 1453 O O . ASN B 1 53 ? 6.797 6.918 11.547 1 97.94 53 ASN B O 1
ATOM 1457 N N . ALA B 1 54 ? 6.773 6.152 9.43 1 98.56 54 ALA B N 1
ATOM 1458 C CA . ALA B 1 54 ? 7.719 7.18 8.992 1 98.56 54 ALA B CA 1
ATOM 1459 C C . ALA B 1 54 ? 7.133 8.578 9.172 1 98.56 54 ALA B C 1
ATOM 1461 O O . ALA B 1 54 ? 7.84 9.508 9.57 1 98.56 54 ALA B O 1
ATOM 1462 N N . THR B 1 55 ? 5.855 8.727 8.938 1 98.69 55 THR B N 1
ATOM 1463 C CA . THR B 1 55 ? 5.164 10.008 9.062 1 98.69 55 THR B CA 1
ATOM 1464 C C . THR B 1 55 ? 5.094 10.43 10.531 1 98.69 55 THR B C 1
ATOM 1466 O O . THR B 1 55 ? 5.352 11.594 10.859 1 98.69 55 THR B O 1
ATOM 1469 N N . ILE B 1 56 ? 4.824 9.461 11.375 1 98.31 56 ILE B N 1
ATOM 1470 C CA . ILE B 1 56 ? 4.73 9.703 12.805 1 98.31 56 ILE B CA 1
ATOM 1471 C C . ILE B 1 56 ? 6.09 10.148 13.344 1 98.31 56 ILE B C 1
ATOM 1473 O O . ILE B 1 56 ? 6.168 11.047 14.188 1 98.31 56 ILE B O 1
ATOM 1477 N N . GLN B 1 57 ? 7.113 9.523 12.852 1 98.56 57 GLN B N 1
ATOM 1478 C CA . GLN B 1 57 ? 8.461 9.891 13.281 1 98.56 57 GLN B CA 1
ATOM 1479 C C . GLN B 1 57 ? 8.773 11.344 12.93 1 98.56 57 GLN B C 1
ATOM 1481 O O . GLN B 1 57 ? 9.383 12.062 13.719 1 98.56 57 GLN B O 1
ATOM 1486 N N . GLN B 1 58 ? 8.312 11.781 11.719 1 98.69 58 GLN B N 1
ATOM 1487 C CA . GLN B 1 58 ? 8.5 13.18 11.32 1 98.69 58 GLN B CA 1
ATOM 1488 C C . GLN B 1 58 ? 7.699 14.117 12.219 1 98.69 58 GLN B C 1
ATOM 1490 O O . GLN B 1 58 ? 8.188 15.18 12.602 1 98.69 58 GLN B O 1
ATOM 1495 N N . ALA B 1 59 ? 6.48 13.742 12.578 1 98.5 59 ALA B N 1
ATOM 1496 C CA . ALA B 1 59 ? 5.652 14.547 13.469 1 98.5 59 ALA B CA 1
ATOM 1497 C C . ALA B 1 59 ? 6.285 14.664 14.852 1 98.5 59 ALA B C 1
ATOM 1499 O O . ALA B 1 59 ? 6.336 15.758 15.43 1 98.5 59 ALA B O 1
ATOM 1500 N N . ARG B 1 60 ? 6.77 13.547 15.336 1 98 60 ARG B N 1
ATOM 1501 C CA . ARG B 1 60 ? 7.418 13.508 16.641 1 98 60 ARG B CA 1
ATOM 1502 C C . ARG B 1 60 ? 8.664 14.391 16.672 1 98 60 ARG B C 1
ATOM 1504 O O . ARG B 1 60 ? 8.898 15.117 17.641 1 98 60 ARG B O 1
ATOM 1511 N N . ALA B 1 61 ? 9.469 14.281 15.609 1 98.19 61 ALA B N 1
ATOM 1512 C CA . ALA B 1 61 ? 10.68 15.086 15.5 1 98.19 61 ALA B CA 1
ATOM 1513 C C . ALA B 1 61 ? 10.367 16.578 15.586 1 98.19 61 ALA B C 1
ATOM 1515 O O . ALA B 1 61 ? 11.18 17.359 16.078 1 98.19 61 ALA B O 1
ATOM 1516 N N . LYS B 1 62 ? 9.188 16.953 15.133 1 97.81 62 LYS B N 1
ATOM 1517 C CA . LYS B 1 62 ? 8.766 18.359 15.125 1 97.81 62 LYS B CA 1
ATOM 1518 C C . LYS B 1 62 ? 7.91 18.672 16.344 1 97.81 62 LYS B C 1
ATOM 1520 O O . LYS B 1 62 ? 7.344 19.766 16.453 1 97.81 62 LYS B O 1
ATOM 1525 N N . GLN B 1 63 ? 7.762 17.672 17.234 1 97.5 63 GLN B N 1
ATOM 1526 C CA . GLN B 1 63 ? 6.961 17.797 18.438 1 97.5 63 GLN B CA 1
ATOM 1527 C C . GLN B 1 63 ? 5.535 18.219 18.109 1 97.5 63 GLN B C 1
ATOM 1529 O O . GLN B 1 63 ? 4.969 19.078 18.797 1 97.5 63 GLN B O 1
ATOM 1534 N N . ALA B 1 64 ? 5.09 17.719 17.047 1 97.62 64 ALA B N 1
ATOM 1535 C CA . ALA B 1 64 ? 3.736 18.062 16.625 1 97.62 64 ALA B CA 1
ATOM 1536 C C . ALA B 1 64 ? 2.697 17.219 17.344 1 97.62 64 ALA B C 1
ATOM 1538 O O . ALA B 1 64 ? 2.932 16.031 17.594 1 97.62 64 ALA B O 1
ATOM 1539 N N . LYS B 1 65 ? 1.56 17.75 17.578 1 95.88 65 LYS B N 1
ATOM 1540 C CA . LYS B 1 65 ? 0.457 17.031 18.219 1 95.88 65 LYS B CA 1
ATOM 1541 C C . LYS B 1 65 ? -0.458 16.406 17.172 1 95.88 65 LYS B C 1
ATOM 1543 O O . LYS B 1 65 ? -1.228 15.492 17.484 1 95.88 65 LYS B O 1
ATOM 1548 N N . LYS B 1 66 ? -0.308 16.922 15.953 1 97.75 66 LYS B N 1
ATOM 1549 C CA . LYS B 1 66 ? -1.157 16.484 14.852 1 97.75 66 LYS B CA 1
ATOM 1550 C C . LYS B 1 66 ? -0.319 16.031 13.656 1 97.75 66 LYS B C 1
ATOM 1552 O O . LYS B 1 66 ? 0.58 16.75 13.219 1 97.75 66 LYS B O 1
ATOM 1557 N N . VAL B 1 67 ? -0.578 14.875 13.164 1 97.88 67 VAL B N 1
ATOM 1558 C CA . VAL B 1 67 ? 0.068 14.359 11.961 1 97.88 67 VAL B CA 1
ATOM 1559 C C . VAL B 1 67 ? -0.534 15.023 10.727 1 97.88 67 VAL B C 1
ATOM 1561 O O . VAL B 1 67 ? -1.754 15.023 10.547 1 97.88 67 VAL B O 1
ATOM 1564 N N . THR B 1 68 ? 0.287 15.586 9.867 1 97.31 68 THR B N 1
ATOM 1565 C CA . THR B 1 68 ? -0.169 16.312 8.695 1 97.31 68 THR B CA 1
ATOM 1566 C C . THR B 1 68 ? 0.509 15.789 7.43 1 97.31 68 THR B C 1
ATOM 1568 O O . THR B 1 68 ? 1.412 14.953 7.508 1 97.31 68 THR B O 1
ATOM 1571 N N . VAL B 1 69 ? 0.031 16.359 6.328 1 96.94 69 VAL B N 1
ATOM 1572 C CA . VAL B 1 69 ? 0.576 15.992 5.027 1 96.94 69 VAL B CA 1
ATOM 1573 C C . VAL B 1 69 ? 2.029 16.453 4.926 1 96.94 69 VAL B C 1
ATOM 1575 O O . VAL B 1 69 ? 2.844 15.805 4.262 1 96.94 69 VAL B O 1
ATOM 1578 N N . LEU B 1 70 ? 2.361 17.516 5.648 1 97.94 70 LEU B N 1
ATOM 1579 C CA . LEU B 1 70 ? 3.734 18 5.609 1 97.94 70 LEU B CA 1
ATOM 1580 C C . LEU B 1 70 ? 4.684 17.016 6.266 1 97.94 70 LEU B C 1
ATOM 1582 O O . LEU B 1 70 ? 5.812 16.828 5.801 1 97.94 70 LEU B O 1
ATOM 1586 N N . HIS B 1 71 ? 4.25 16.422 7.32 1 98.5 71 HIS B N 1
ATOM 1587 C CA . HIS B 1 71 ? 5.031 15.344 7.926 1 98.5 71 HIS B CA 1
ATOM 1588 C C . HIS B 1 71 ? 5.223 14.188 6.949 1 98.5 71 HIS B C 1
ATOM 1590 O O . HIS B 1 71 ? 6.32 13.633 6.84 1 98.5 71 HIS B O 1
ATOM 1596 N N . MET B 1 72 ? 4.168 13.852 6.254 1 98.56 72 MET B N 1
ATOM 1597 C CA . MET B 1 72 ? 4.234 12.766 5.277 1 98.56 72 MET B CA 1
ATOM 1598 C C . MET B 1 72 ? 5.18 13.117 4.137 1 98.56 72 MET B C 1
ATOM 1600 O O . MET B 1 72 ? 5.938 12.266 3.666 1 98.56 72 MET B O 1
ATOM 1604 N N . LYS B 1 73 ? 5.07 14.367 3.715 1 98.44 73 LYS B N 1
ATOM 1605 C CA . LYS B 1 73 ? 6.004 14.82 2.688 1 98.44 73 LYS B CA 1
ATOM 1606 C C . LYS B 1 73 ? 7.449 14.625 3.133 1 98.44 73 LYS B C 1
ATOM 1608 O O . LYS B 1 73 ? 8.273 14.094 2.381 1 98.44 73 LYS B O 1
ATOM 1613 N N . SER B 1 74 ? 7.719 15.047 4.316 1 98.69 74 SER B N 1
ATOM 1614 C CA . SER B 1 74 ? 9.07 14.891 4.855 1 98.69 74 SER B CA 1
ATOM 1615 C C . SER B 1 74 ? 9.469 13.422 4.926 1 98.69 74 SER B C 1
ATOM 1617 O O . SER B 1 74 ? 10.602 13.07 4.586 1 98.69 74 SER B O 1
ATOM 1619 N N . ALA B 1 75 ? 8.586 12.547 5.371 1 98.81 75 ALA B N 1
ATOM 1620 C CA . ALA B 1 75 ? 8.836 11.109 5.449 1 98.81 75 ALA B CA 1
ATOM 1621 C C . ALA B 1 75 ? 9.148 10.531 4.074 1 98.81 75 ALA B C 1
ATOM 1623 O O . ALA B 1 75 ? 10.109 9.773 3.914 1 98.81 75 ALA B O 1
ATOM 1624 N N . ILE B 1 76 ? 8.367 10.891 3.113 1 98.62 76 ILE B N 1
ATOM 1625 C CA . ILE B 1 76 ? 8.516 10.383 1.756 1 98.62 76 ILE B CA 1
ATOM 1626 C C . ILE B 1 76 ? 9.844 10.852 1.174 1 98.62 76 ILE B C 1
ATOM 1628 O O . ILE B 1 76 ? 10.578 10.062 0.573 1 98.62 76 ILE B O 1
ATOM 1632 N N . GLU B 1 77 ? 10.164 12.047 1.397 1 98.31 77 GLU B N 1
ATOM 1633 C CA . GLU B 1 77 ? 11.375 12.633 0.832 1 98.31 77 GLU B CA 1
ATOM 1634 C C . GLU B 1 77 ? 12.625 12.078 1.513 1 98.31 77 GLU B C 1
ATOM 1636 O O . GLU B 1 77 ? 13.703 12.062 0.918 1 98.31 77 GLU B O 1
ATOM 1641 N N . SER B 1 78 ? 12.461 11.57 2.633 1 98.25 78 SER B N 1
ATOM 1642 C CA . SER B 1 78 ? 13.633 11.141 3.385 1 98.25 78 SER B CA 1
ATOM 1643 C C . SER B 1 78 ? 13.781 9.625 3.352 1 98.25 78 SER B C 1
ATOM 1645 O O . SER B 1 78 ? 14.68 9.07 3.984 1 98.25 78 SER B O 1
ATOM 1647 N N . THR B 1 79 ? 12.922 8.875 2.768 1 98 79 THR B N 1
ATOM 1648 C CA . THR B 1 79 ? 12.945 7.414 2.756 1 98 79 THR B CA 1
ATOM 1649 C C . THR B 1 79 ? 12.984 6.887 1.325 1 98 79 THR B C 1
ATOM 1651 O O . THR B 1 79 ? 12.023 7.043 0.573 1 98 79 THR B O 1
ATOM 1654 N N . ASP B 1 80 ? 13.953 6.141 0.97 1 97.25 80 ASP B N 1
ATOM 1655 C CA . ASP B 1 80 ? 14.164 5.645 -0.386 1 97.25 80 ASP B CA 1
ATOM 1656 C C . ASP B 1 80 ? 13 4.766 -0.835 1 97.25 80 ASP B C 1
ATOM 1658 O O . ASP B 1 80 ? 12.57 4.836 -1.989 1 97.25 80 ASP B O 1
ATOM 1662 N N . GLN B 1 81 ? 12.508 4.062 0.023 1 97.56 81 GLN B N 1
ATOM 1663 C CA . GLN B 1 81 ? 11.398 3.143 -0.234 1 97.56 81 GLN B CA 1
ATOM 1664 C C . GLN B 1 81 ? 10.195 3.877 -0.814 1 97.56 81 GLN B C 1
ATOM 1666 O O . GLN B 1 81 ? 9.406 3.291 -1.555 1 97.56 81 GLN B O 1
ATOM 1671 N N . PHE B 1 82 ? 10.109 5.141 -0.535 1 98.56 82 PHE B N 1
ATOM 1672 C CA . PHE B 1 82 ? 8.906 5.879 -0.881 1 98.56 82 PHE B CA 1
ATOM 1673 C C . PHE B 1 82 ? 9.156 6.797 -2.072 1 98.56 82 PHE B C 1
ATOM 1675 O O . PHE B 1 82 ? 8.312 7.637 -2.402 1 98.56 82 PHE B O 1
ATOM 1682 N N . ASP B 1 83 ? 10.18 6.625 -2.752 1 97.75 83 ASP B N 1
ATOM 1683 C CA . ASP B 1 83 ? 10.578 7.5 -3.85 1 97.75 83 ASP B CA 1
ATOM 1684 C C . ASP B 1 83 ? 9.492 7.57 -4.918 1 97.75 83 ASP B C 1
ATOM 1686 O O . ASP B 1 83 ? 9.297 8.609 -5.551 1 97.75 83 ASP B O 1
ATOM 1690 N N . PHE B 1 84 ? 8.828 6.586 -5.062 1 97.25 84 PHE B N 1
ATOM 1691 C CA . PHE B 1 84 ? 7.828 6.504 -6.117 1 97.25 84 PHE B CA 1
ATOM 1692 C C . PHE B 1 84 ? 6.621 7.379 -5.789 1 97.25 84 PHE B C 1
ATOM 1694 O O . PHE B 1 84 ? 5.77 7.617 -6.648 1 97.25 84 PHE B O 1
ATOM 1701 N N . LEU B 1 85 ? 6.621 7.98 -4.598 1 98 85 LEU B N 1
ATOM 1702 C CA . LEU B 1 85 ? 5.477 8.766 -4.145 1 98 85 LEU B CA 1
ATOM 1703 C C . LEU B 1 85 ? 5.77 10.258 -4.234 1 98 85 LEU B C 1
ATOM 1705 O O . LEU B 1 85 ? 4.895 11.086 -3.967 1 98 85 LEU B O 1
ATOM 1709 N N . VAL B 1 86 ? 6.953 10.672 -4.559 1 97.88 86 VAL B N 1
ATOM 1710 C CA . VAL B 1 86 ? 7.402 12.055 -4.465 1 97.88 86 VAL B CA 1
ATOM 1711 C C . VAL B 1 86 ? 6.523 12.945 -5.344 1 97.88 86 VAL B C 1
ATOM 1713 O O . VAL B 1 86 ? 6.117 14.031 -4.926 1 97.88 86 VAL B O 1
ATOM 1716 N N . ASP B 1 87 ? 6.129 12.5 -6.484 1 95.5 87 ASP B N 1
ATOM 1717 C CA . ASP B 1 87 ? 5.348 13.32 -7.406 1 95.5 87 ASP B CA 1
ATOM 1718 C C . ASP B 1 87 ? 3.93 13.539 -6.879 1 95.5 87 ASP B C 1
ATOM 1720 O O . ASP B 1 87 ? 3.402 14.648 -6.945 1 95.5 87 ASP B O 1
ATOM 1724 N N . ILE B 1 88 ? 3.414 12.539 -6.324 1 91.94 88 ILE B N 1
ATOM 1725 C CA . ILE B 1 88 ? 2.016 12.633 -5.918 1 91.94 88 ILE B CA 1
ATOM 1726 C C . ILE B 1 88 ? 1.897 13.508 -4.676 1 91.94 88 ILE B C 1
ATOM 1728 O O . ILE B 1 88 ? 0.947 14.281 -4.543 1 91.94 88 ILE B O 1
ATOM 1732 N N . ILE B 1 89 ? 2.82 13.391 -3.82 1 95.25 89 ILE B N 1
ATOM 1733 C CA . ILE B 1 89 ? 2.748 14.18 -2.6 1 95.25 89 ILE B CA 1
ATOM 1734 C C . ILE B 1 89 ? 2.971 15.656 -2.93 1 95.25 89 ILE B C 1
ATOM 1736 O O . ILE B 1 89 ? 2.32 16.531 -2.354 1 95.25 89 ILE B O 1
ATOM 1740 N N . ASN B 1 90 ? 3.811 15.953 -3.893 1 95 90 ASN B N 1
ATOM 1741 C CA . ASN B 1 90 ? 4.074 17.328 -4.297 1 95 90 ASN B CA 1
ATOM 1742 C C . ASN B 1 90 ? 2.877 17.938 -5.027 1 95 90 ASN B C 1
ATOM 1744 O O . ASN B 1 90 ? 2.576 19.125 -4.855 1 95 90 ASN B O 1
ATOM 1748 N N . LYS B 1 91 ? 2.279 17.141 -5.797 1 91.25 91 LYS B N 1
ATOM 1749 C CA . LYS B 1 91 ? 1.091 17.609 -6.508 1 91.25 91 LYS B CA 1
ATOM 1750 C C . LYS B 1 91 ? -0.015 18 -5.535 1 91.25 91 LYS B C 1
ATOM 1752 O O . LYS B 1 91 ? -0.729 18.984 -5.758 1 91.25 91 LYS B O 1
ATOM 1757 N N . HIS B 1 92 ? -0.105 17.281 -4.504 1 86.69 92 HIS B N 1
ATOM 1758 C CA . HIS B 1 92 ? -1.181 17.5 -3.545 1 86.69 92 HIS B CA 1
ATOM 1759 C C . HIS B 1 92 ? -0.905 18.734 -2.691 1 86.69 92 HIS B C 1
ATOM 1761 O O . HIS B 1 92 ? -1.828 19.484 -2.348 1 86.69 92 HIS B O 1
ATOM 1767 N N . ILE B 1 93 ? 0.273 19.016 -2.344 1 86.38 93 ILE B N 1
ATOM 1768 C CA . ILE B 1 93 ? 0.631 20.156 -1.499 1 86.38 93 ILE B CA 1
ATOM 1769 C C . ILE B 1 93 ? 0.634 21.438 -2.33 1 86.38 93 ILE B C 1
ATOM 1771 O O . ILE B 1 93 ? 0.188 22.484 -1.865 1 86.38 93 ILE B O 1
ATOM 1775 N N . SER B 1 94 ? 1.149 21.438 -3.492 1 79.06 94 SER B N 1
ATOM 1776 C CA . SER B 1 94 ? 1.222 22.609 -4.359 1 79.06 94 SER B CA 1
ATOM 1777 C C . SER B 1 94 ? -0.169 23.141 -4.691 1 79.06 94 SER B C 1
ATOM 1779 O O . SER B 1 94 ? -0.37 24.344 -4.801 1 79.06 94 SER B O 1
ATOM 1781 N N . THR B 1 95 ? -1.025 22.359 -4.949 1 61.38 95 THR B N 1
ATOM 1782 C CA . THR B 1 95 ? -2.357 22.844 -5.297 1 61.38 95 THR B CA 1
ATOM 1783 C C . THR B 1 95 ? -2.969 23.641 -4.145 1 61.38 95 THR B C 1
ATOM 1785 O O . THR B 1 95 ? -3.715 24.594 -4.367 1 61.38 95 THR B O 1
ATOM 1788 N N . LYS B 1 96 ? -2.682 23.281 -2.979 1 57.72 96 LYS B N 1
ATOM 1789 C CA . LYS B 1 96 ? -3.234 24.078 -1.888 1 57.72 96 LYS B CA 1
ATOM 1790 C C . LYS B 1 96 ? -2.508 25.406 -1.761 1 57.72 96 LYS B C 1
ATOM 1792 O O . LYS B 1 96 ? -3.123 26.422 -1.442 1 57.72 96 LYS B O 1
ATOM 1797 N N . ASN B 1 97 ? -1.226 25.391 -1.855 1 49.34 97 ASN B N 1
ATOM 1798 C CA . ASN B 1 97 ? -0.543 26.688 -1.796 1 49.34 97 ASN B CA 1
ATOM 1799 C C . ASN B 1 97 ? -0.942 27.578 -2.961 1 49.34 97 ASN B C 1
ATOM 1801 O O . ASN B 1 97 ? -0.809 28.812 -2.883 1 49.34 97 ASN B O 1
ATOM 1805 N N . LEU B 1 98 ? -1.26 27.031 -4.078 1 46.84 98 LEU B N 1
ATOM 1806 C CA . LEU B 1 98 ? -1.682 27.875 -5.188 1 46.84 98 LEU B CA 1
ATOM 1807 C C . LEU B 1 98 ? -3.045 28.5 -4.91 1 46.84 98 LEU B C 1
ATOM 1809 O O . LEU B 1 98 ? -3.371 29.562 -5.453 1 46.84 98 LEU B O 1
ATOM 1813 N N . GLU B 1 99 ? -3.797 27.766 -4.191 1 45.41 99 GLU B N 1
ATOM 1814 C CA . GLU B 1 99 ? -5.078 28.438 -3.984 1 45.41 99 GLU B CA 1
ATOM 1815 C C . GLU B 1 99 ? -4.938 29.625 -3.023 1 45.41 99 GLU B C 1
ATOM 1817 O O . GLU B 1 99 ? -5.789 30.516 -2.994 1 45.41 99 GLU B O 1
ATOM 1822 N N . LYS B 1 100 ? -3.939 29.5 -2.219 1 43.88 100 LYS B N 1
ATOM 1823 C CA . LYS B 1 100 ? -3.85 30.688 -1.369 1 43.88 100 LYS B CA 1
ATOM 1824 C C . LYS B 1 100 ? -3.309 31.891 -2.148 1 43.88 100 LYS B C 1
ATOM 1826 O O . LYS B 1 100 ? -3.396 33.031 -1.686 1 43.88 100 LYS B O 1
ATOM 1831 N N . ASP B 1 101 ? -2.475 31.609 -3.137 1 39.91 101 ASP B N 1
ATOM 1832 C CA . ASP B 1 101 ? -1.845 32.781 -3.719 1 39.91 101 ASP B CA 1
ATOM 1833 C C . ASP B 1 101 ? -2.83 33.562 -4.59 1 39.91 101 ASP B C 1
ATOM 1835 O O . ASP B 1 101 ? -2.508 34.656 -5.098 1 39.91 101 ASP B O 1
ATOM 1839 N N . THR B 1 102 ? -3.736 32.688 -5.098 1 38.97 102 THR B N 1
ATOM 1840 C CA . THR B 1 102 ? -4.43 33.5 -6.109 1 38.97 102 THR B CA 1
ATOM 1841 C C . THR B 1 102 ? -5.387 34.469 -5.453 1 38.97 102 THR B C 1
ATOM 1843 O O . THR B 1 102 ? -6.172 35.125 -6.141 1 38.97 102 THR B O 1
ATOM 1846 N N . GLY B 1 103 ? -5.543 34.281 -4.152 1 32.75 103 GLY B N 1
ATOM 1847 C CA . GLY B 1 103 ? -6.414 35.312 -3.662 1 32.75 103 GLY B CA 1
ATOM 1848 C C . GLY B 1 103 ? -5.758 36.688 -3.676 1 32.75 103 GLY B C 1
ATOM 1849 O O . GLY B 1 103 ? -5.445 37.25 -2.619 1 32.75 103 GLY B O 1
ATOM 1850 N N . HIS B 1 104 ? -4.688 36.781 -4.5 1 34.72 104 HIS B N 1
ATOM 1851 C CA . HIS B 1 104 ? -4.219 38.156 -4.594 1 34.72 104 HIS B CA 1
ATOM 1852 C C . HIS B 1 104 ? -5.375 39.125 -4.844 1 34.72 104 HIS B C 1
ATOM 1854 O O . HIS B 1 104 ? -5.859 39.25 -5.973 1 34.72 104 HIS B O 1
ATOM 1860 N N . GLY B 1 105 ? -6.492 39.062 -4.121 1 27.83 105 GLY B N 1
ATOM 1861 C CA . GLY B 1 105 ? -7.395 40.188 -4.207 1 27.83 105 GLY B CA 1
ATOM 1862 C C . GLY B 1 105 ? -6.68 41.531 -4.164 1 27.83 105 GLY B C 1
ATOM 1863 O O . GLY B 1 105 ? -5.73 41.719 -3.398 1 27.83 105 GLY B O 1
ATOM 1864 N N . THR B 1 106 ? -6.48 42.219 -5.332 1 30.56 106 THR B N 1
ATOM 1865 C CA . THR B 1 106 ? -6.125 43.625 -5.59 1 30.56 106 THR B CA 1
ATOM 1866 C C . THR B 1 106 ? -6.75 44.531 -4.547 1 30.56 106 THR B C 1
ATOM 1868 O O . THR B 1 106 ? -7.969 44.719 -4.52 1 30.56 106 THR B O 1
ATOM 1871 N N . GLU B 1 107 ? -6.527 44.25 -3.277 1 27.62 107 GLU B N 1
ATOM 1872 C CA . GLU B 1 107 ? -6.945 45.281 -2.307 1 27.62 107 GLU B CA 1
ATOM 1873 C C . GLU B 1 107 ? -6.555 46.688 -2.762 1 27.62 107 GLU B C 1
ATOM 1875 O O . GLU B 1 107 ? -5.379 46.938 -3.018 1 27.62 107 GLU B O 1
ATOM 1880 N N . LYS B 1 108 ? -7.414 47.219 -3.611 1 28.73 108 LYS B N 1
ATOM 1881 C CA . LYS B 1 108 ? -7.438 48.625 -4.043 1 28.73 108 LYS B CA 1
ATOM 1882 C C . LYS B 1 108 ? -7.066 49.562 -2.896 1 28.73 108 LYS B C 1
ATOM 1884 O O . LYS B 1 108 ? -7.727 49.562 -1.856 1 28.73 108 LYS B O 1
ATOM 1889 N N . ILE B 1 109 ? -5.824 49.656 -2.545 1 26.03 109 ILE B N 1
ATOM 1890 C CA . ILE B 1 109 ? -5.328 50.719 -1.659 1 26.03 109 ILE B CA 1
ATOM 1891 C C . ILE B 1 109 ? -6 52.031 -1.998 1 26.03 109 ILE B C 1
ATOM 1893 O O . ILE B 1 109 ? -5.867 52.531 -3.117 1 26.03 109 ILE B O 1
ATOM 1897 N N . GLN B 1 110 ? -7.262 52.188 -1.563 1 23.47 110 GLN B N 1
ATOM 1898 C CA . GLN B 1 110 ? -7.973 53.438 -1.608 1 23.47 110 GLN B CA 1
ATOM 1899 C C . GLN B 1 110 ? -7.078 54.594 -1.138 1 23.47 110 GLN B C 1
ATOM 1901 O O . GLN B 1 110 ? -6.605 54.594 0.002 1 23.47 110 GLN B O 1
ATOM 1906 N N . GLU B 1 111 ? -6.129 54.969 -1.968 1 24.72 111 GLU B N 1
ATOM 1907 C CA . GLU B 1 111 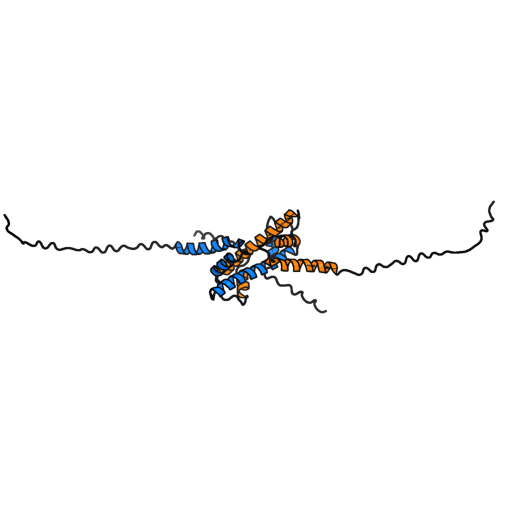? -5.297 56.188 -1.794 1 24.72 111 GLU B CA 1
ATOM 1908 C C . GLU B 1 111 ? -6.117 57.344 -1.258 1 24.72 111 GLU B C 1
ATOM 1910 O O . GLU B 1 111 ? -7.051 57.812 -1.917 1 24.72 111 GLU B O 1
ATOM 1915 N N . GLU B 1 112 ? -6.59 57.188 0.05 1 26.33 112 GLU B N 1
ATOM 1916 C CA . GLU B 1 112 ? -7.234 58.312 0.731 1 26.33 112 GLU B CA 1
ATOM 1917 C C . GLU B 1 112 ? -6.5 59.625 0.459 1 26.33 112 GLU B C 1
ATOM 1919 O O . GLU B 1 112 ? -5.328 59.781 0.814 1 26.33 112 GLU B O 1
ATOM 1924 N N . LYS B 1 113 ? -6.672 60.125 -0.755 1 25.62 113 LYS B N 1
ATOM 1925 C CA . LYS B 1 113 ? -6.223 61.469 -1.166 1 25.62 113 LYS B CA 1
ATOM 1926 C C . LYS B 1 113 ? -6.516 62.5 -0.088 1 25.62 113 LYS B C 1
ATOM 1928 O O . LYS B 1 113 ? -7.68 62.75 0.248 1 25.62 113 LYS B O 1
ATOM 1933 N N . SER B 1 114 ? -5.797 62.312 1.095 1 25.97 114 SER B N 1
ATOM 1934 C CA . SER B 1 114 ? -5.852 63.344 2.125 1 25.97 114 SER B CA 1
ATOM 1935 C C . SER B 1 114 ? -5.785 64.75 1.511 1 25.97 114 SER B C 1
ATOM 1937 O O . SER B 1 114 ? -4.805 65.125 0.849 1 25.97 114 SER B O 1
ATOM 1939 N N . SER B 1 115 ? -6.875 65.188 0.905 1 24.72 115 SER B N 1
ATOM 1940 C CA . SER B 1 115 ? -7.098 66.5 0.365 1 24.72 115 SER B CA 1
ATOM 1941 C C . SER B 1 115 ? -6.688 67.562 1.367 1 24.72 115 SER B C 1
ATOM 1943 O O . SER B 1 115 ? -7.383 67.812 2.359 1 24.72 115 SER B O 1
ATOM 1945 N N . THR B 1 116 ? -5.422 67.438 1.904 1 25.31 116 THR B N 1
ATOM 1946 C CA . THR B 1 116 ? -4.961 68.562 2.781 1 25.31 116 THR B CA 1
ATOM 1947 C C . THR B 1 116 ? -5.258 69.875 2.168 1 25.31 116 THR B C 1
ATOM 1949 O O . THR B 1 116 ? -4.746 70.25 1.097 1 25.31 116 THR B O 1
ATOM 1952 N N . SER B 1 117 ? -6.598 70.25 2.207 1 23.92 117 SER B N 1
ATOM 1953 C CA . SER B 1 117 ? -7.062 71.562 1.795 1 23.92 117 SER B CA 1
ATOM 1954 C C . SER B 1 117 ? -6.25 72.688 2.459 1 23.92 117 SER B C 1
ATOM 1956 O O . SER B 1 117 ? -6.273 72.812 3.684 1 23.92 117 SER B O 1
ATOM 1958 N N . ASN B 1 118 ? -4.938 72.812 2.098 1 23.75 118 ASN B N 1
ATOM 1959 C CA . ASN B 1 118 ? -4.133 73.938 2.516 1 23.75 118 ASN B CA 1
ATOM 1960 C C . ASN B 1 118 ? -4.902 75.25 2.359 1 23.75 118 ASN B C 1
ATOM 1962 O O . ASN B 1 118 ? -5.18 75.688 1.239 1 23.75 118 ASN B O 1
ATOM 1966 N N . THR B 1 119 ? -6.105 75.312 3.053 1 23.25 119 THR B N 1
ATOM 1967 C CA . THR B 1 119 ? -6.848 76.562 2.959 1 23.25 119 THR B CA 1
ATOM 1968 C C . THR B 1 119 ? -5.977 77.75 3.379 1 23.25 119 THR B C 1
ATOM 1970 O O . THR B 1 119 ? -5.547 77.812 4.531 1 23.25 119 THR B O 1
ATOM 1973 N N . ILE B 1 120 ? -4.949 78.062 2.67 1 29.34 120 ILE B N 1
ATOM 1974 C CA . ILE B 1 120 ? -4.145 79.25 3.002 1 29.34 120 ILE B CA 1
ATOM 1975 C C . ILE B 1 120 ? -5.031 80.438 3.074 1 29.34 120 ILE B C 1
ATOM 1977 O O . ILE B 1 120 ? -5.469 81 2.043 1 29.34 120 ILE B O 1
ATOM 1981 N N . ASN B 1 121 ? -6.207 80.375 3.887 1 22.66 121 ASN B N 1
ATOM 1982 C CA . ASN B 1 121 ? -6.961 81.625 3.84 1 22.66 121 ASN B CA 1
ATOM 1983 C C . ASN B 1 121 ? -6.082 82.812 4.203 1 22.66 121 ASN B C 1
ATOM 1985 O O . ASN B 1 121 ? -5.227 82.688 5.086 1 22.66 121 ASN B O 1
ATOM 1989 N N . HIS B 1 122 ? -6.016 83.812 3.322 1 22.92 122 HIS B N 1
ATOM 1990 C CA . HIS B 1 122 ? -5.305 85.125 3.184 1 22.92 122 HIS B CA 1
ATOM 1991 C C . HIS B 1 122 ? -5.551 86 4.387 1 22.92 122 HIS B C 1
ATOM 1993 O O . HIS B 1 122 ? -4.605 86.562 4.969 1 22.92 122 HIS B O 1
ATOM 1999 N N . THR B 1 123 ? -6.957 86.25 4.66 1 22.89 123 THR B N 1
ATOM 2000 C CA . THR B 1 123 ? -7.176 87.688 4.566 1 22.89 123 THR B CA 1
ATOM 2001 C C . THR B 1 123 ? -6.668 88.438 5.82 1 22.89 123 THR B C 1
ATOM 2003 O O . THR B 1 123 ? -5.879 89.375 5.73 1 22.89 123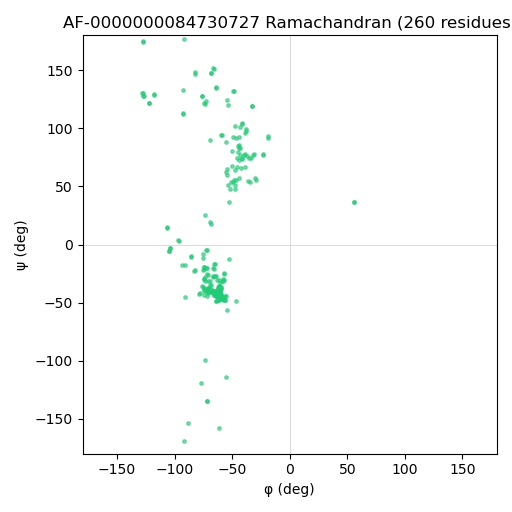 THR B O 1
ATOM 2006 N N . ASP B 1 124 ? -7.66 89.125 6.504 1 25.17 124 ASP B N 1
ATOM 2007 C CA . ASP B 1 124 ? -7.832 90.5 6.812 1 25.17 124 ASP B CA 1
ATOM 2008 C C . ASP B 1 124 ? -7.227 90.875 8.172 1 25.17 124 ASP B C 1
ATOM 2010 O O . ASP B 1 124 ? -6.977 90 8.992 1 25.17 124 ASP B O 1
ATOM 2014 N N . ALA B 1 125 ? -7.328 92.312 8.477 1 27.56 125 ALA B N 1
ATOM 2015 C CA . ALA B 1 125 ? -6.82 93.438 9.18 1 27.56 125 ALA B CA 1
ATOM 2016 C C . ALA B 1 125 ? -7.137 93.375 10.672 1 27.56 125 ALA B C 1
ATOM 2018 O O . ALA B 1 125 ? -8.219 92.938 11.062 1 27.56 125 ALA B O 1
ATOM 2019 N N . SER B 1 126 ? -6.102 93.438 11.508 1 25.86 126 SER B N 1
ATOM 2020 C CA . SER B 1 126 ? -5.824 93.375 12.945 1 25.86 126 SER B CA 1
ATOM 2021 C C . SER B 1 126 ? -6.688 94.375 13.719 1 25.86 126 SER B C 1
ATOM 2023 O O . SER B 1 126 ? -6.258 95.5 14 1 25.86 126 SER B O 1
ATOM 2025 N N . LEU B 1 127 ? -7.938 94.688 13.43 1 27.64 127 LEU B N 1
ATOM 2026 C CA . LEU B 1 127 ? -8.391 95.938 14.094 1 27.64 127 LEU B CA 1
ATOM 2027 C C . LEU B 1 127 ? -8.617 95.688 15.578 1 27.64 127 LEU B C 1
ATOM 2029 O O . LEU B 1 127 ? -9.156 96.5 16.281 1 27.64 127 LEU B O 1
ATOM 2033 N N . GLN B 1 128 ? -8.039 94.75 16.344 1 21.33 128 GLN B N 1
ATOM 2034 C CA . GLN B 1 128 ? -8.594 94.688 17.703 1 21.33 128 GLN B CA 1
ATOM 2035 C C . GLN B 1 128 ? -8.219 95.938 18.5 1 21.33 128 GLN B C 1
ATOM 2037 O O . GLN B 1 128 ? -7.039 96.188 18.766 1 21.33 128 GLN B O 1
ATOM 2042 N N . LYS B 1 129 ? -8.984 97.062 18.531 1 29.78 129 LYS B N 1
ATOM 2043 C CA . LYS B 1 129 ? -9.188 98.188 19.406 1 29.78 129 LYS B CA 1
ATOM 2044 C C . LYS B 1 129 ? -9.352 97.75 20.859 1 29.78 129 LYS B C 1
ATOM 2046 O O . LYS B 1 129 ? -8.875 98.438 21.766 1 29.78 129 LYS B O 1
ATOM 2051 N N . LYS B 1 130 ? -10.148 96.812 21.203 1 26.23 130 LYS B N 1
ATOM 2052 C CA . LYS B 1 130 ? -11.062 97.375 22.219 1 26.23 130 LYS B 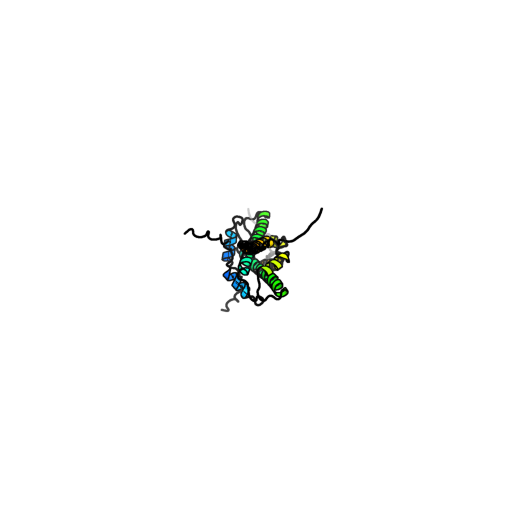CA 1
ATOM 2053 C C . LYS B 1 130 ? -10.336 97.562 23.547 1 26.23 130 LYS B C 1
ATOM 2055 O O . LYS B 1 130 ? -10.453 98.625 24.156 1 26.23 130 LYS B O 1
ATOM 2060 N N . ARG B 1 131 ? -10.492 96.625 24.547 1 28.95 131 ARG B N 1
ATOM 2061 C CA . ARG B 1 131 ? -11.32 96.75 25.734 1 28.95 131 ARG B CA 1
ATOM 2062 C C . ARG B 1 131 ? -10.492 97.312 26.906 1 28.95 131 ARG B C 1
ATOM 2064 O O . ARG B 1 131 ? -9.383 96.812 27.141 1 28.95 131 ARG B O 1
ATOM 2071 N N . TYR B 1 132 ? -11.023 98.312 27.609 1 29.11 132 TYR B N 1
ATOM 2072 C CA . TYR B 1 132 ? -10.977 98.625 29.031 1 29.11 132 TYR B CA 1
ATOM 2073 C C . TYR B 1 132 ? -11.328 97.438 29.875 1 29.11 132 TYR B C 1
ATOM 2075 O O . TYR B 1 132 ? -12.125 96.562 29.453 1 29.11 132 TYR B O 1
#

Solvent-accessible surface area (backbone atoms only — not comparable to full-atom values): 16021 Å² total; per-residue (Å²): 133,78,72,70,77,72,70,78,66,75,73,57,92,42,62,44,71,57,46,40,50,58,49,58,66,34,86,82,42,64,46,69,41,85,61,33,33,53,51,51,26,50,50,52,49,52,50,50,51,51,56,50,49,42,19,45,51,41,19,53,76,66,67,46,69,49,44,39,56,67,24,38,46,52,28,36,74,71,31,77,66,35,52,89,44,54,64,60,53,49,55,60,53,48,55,56,56,48,58,62,57,63,63,62,66,80,74,75,75,77,76,76,75,76,76,78,78,76,74,75,77,75,73,80,76,82,75,87,89,77,78,134,131,79,71,71,78,72,69,79,65,75,74,54,94,41,61,43,70,58,46,40,50,58,48,57,66,34,84,83,43,64,47,68,41,84,61,32,31,52,52,51,27,51,49,51,50,52,50,50,51,50,55,50,50,42,18,45,51,42,19,54,76,66,69,47,69,50,43,39,55,65,26,38,47,53,28,34,74,71,33,78,65,35,54,90,46,53,65,59,53,50,56,60,52,49,55,55,57,50,60,62,58,64,63,62,65,79,71,73,75,73,73,74,73,74,73,75,73,76,72,74,75,80,83,86,82,84,68,89,71,76,84,129

Nearest PDB structures (foldseek):
  7cvq-assembly3_K  TM=7.910E-01  e=1.082E-04  Arabidopsis thaliana
  9gd3-assembly1_C  TM=8.273E-01  e=5.670E-04  Xenopus laevis
  8kcc-assembly1_A  TM=8.557E-01  e=9.848E-04  Arabidopsis thaliana
  8svf-assembly1_C  TM=7.791E-01  e=6.029E-04  Xenopus laevis
  7swy-assembly1_G  TM=7.811E-01  e=1.609E-03  Xenopus laevis

InterPro domains:
  IPR003958 Transcription factor CBF/NF-Y/archaeal histone domain [PF00808] (13-76)
  IPR009072 Histone-fold [G3DSA:1.10.20.10] (2-91)
  IPR009072 Histone-fold [SSF47113] (7-95)
  IPR050568 Transcription/DNA replication regulator [PTHR10252] (12-111)

Foldseek 3Di:
DPPPDPPVPPPQPDDLVVQVVVQVPDPVRDDDDPCVSVVVSVVVVVVVVQLVVLLVVQCVVVPHPDRDLVSSQVSLVVDPVNVVCNVVSVVVVVVVVVVVVVVPPPPVPPPPPPPPPPVVPPPVDPDDDDDD/DPDPPPPVPPPQPDDLVVQVVVQVPDPVRDDDDPCVSVVVSVVVVVVVVQLVVLLVVQCVVVPHPDRDLVSSQVSLVVDPVNVVCNVVSVVVVVVVVVVVVVVPVPPVPPPPPPPPVCPVPDDDDPPPPDDD

pLDDT: mean 72.69, std 30.94, range [21.33, 98.81]

Organism: Pneumocystis jirovecii (NCBI:txid42068)